Protein AF-A0A920RW17-F1 (afdb_monomer_lite)

pLDDT: mean 82.54, std 10.32, range [46.69, 94.19]

Sequence (209 aa):
MVGIGAAPLANVPEGIHVDWVVVVCTPHWANFIGGARTVLDGTPPRGACGSSFCSDLFATPWHDDNVVITPGDLGGRMNNRLKPEEMFVVVPNQYLESLFSIMTSTPDARAVLEATKPEDSEYWEKRKRSKQAKKAKASKSSKDSLDAKLSMSWEQEAKDLIAMTPPGIIEMAINNVEDFARDMGVERITKTVVLDQMKSIGMDPSMLN

Radius of gyration: 30.23 Å; chains: 1; bounding box: 70×51×70 Å

Foldseek 3Di:
DDDDDDDDPVPPDPPDDDFKDKDKDFPVVLCLLQCLVCVPPNDGAAEDEDQAQCCQAPPCCVVVVHKYKYQGHPVVCVVVVHDSRIIMIIGGPVSVVSSVVSVVDDPPVVVVVVVPDDPPDVVVVVVVVVVVVVVVVVPPPPVVVLVVLAPAAEDPLLVVVLSPDPPVCSNVLRVLLVVQCVVVVHRYHYPVSSCVSCVVVPHHPVVVD

Structure (mmCIF, N/CA/C/O backbone):
data_AF-A0A920RW17-F1
#
_entry.id   AF-A0A920RW17-F1
#
loop_
_atom_site.group_PDB
_atom_site.id
_atom_site.type_symbol
_atom_site.label_atom_id
_atom_site.label_alt_id
_atom_site.label_comp_id
_atom_site.label_asym_id
_atom_site.label_entity_id
_atom_site.label_seq_id
_atom_site.pdbx_PDB_ins_code
_atom_site.Cartn_x
_atom_site.Cartn_y
_atom_site.Cartn_z
_atom_site.occupancy
_atom_site.B_iso_or_equiv
_atom_site.auth_seq_id
_atom_site.auth_comp_id
_atom_site.auth_asym_id
_atom_site.auth_atom_id
_atom_site.pdbx_PDB_model_num
ATOM 1 N N . MET A 1 1 ? 11.034 -1.647 -32.465 1.00 49.59 1 MET A N 1
ATOM 2 C CA . MET A 1 1 ? 11.701 -1.398 -31.172 1.00 49.59 1 MET A CA 1
ATOM 3 C C . MET A 1 1 ? 10.812 -0.432 -30.418 1.00 49.59 1 MET A C 1
ATOM 5 O O . MET A 1 1 ? 10.530 0.628 -30.960 1.00 49.59 1 MET A O 1
ATOM 9 N N . VAL A 1 2 ? 10.283 -0.832 -29.265 1.00 63.31 2 VAL A N 1
ATOM 10 C CA . VAL A 1 2 ? 9.520 0.076 -28.399 1.00 63.31 2 VAL A CA 1
ATOM 11 C C . VAL A 1 2 ? 10.551 0.812 -27.548 1.00 63.31 2 VAL A C 1
ATOM 13 O O . VAL A 1 2 ? 11.401 0.171 -26.935 1.00 63.31 2 VAL A O 1
ATOM 16 N N . GLY A 1 3 ? 10.565 2.142 -27.608 1.00 68.44 3 GLY A N 1
ATOM 17 C CA . GLY A 1 3 ? 11.424 2.948 -26.744 1.00 68.44 3 GLY A CA 1
ATOM 18 C C . GLY A 1 3 ? 10.813 3.010 -25.351 1.00 68.44 3 GLY A C 1
ATOM 19 O O . GLY A 1 3 ? 9.619 3.267 -25.235 1.00 68.44 3 GLY A O 1
ATOM 20 N N . ILE A 1 4 ? 11.614 2.773 -24.313 1.00 72.88 4 ILE A N 1
ATOM 21 C CA . ILE A 1 4 ? 11.150 2.894 -22.930 1.00 72.88 4 ILE A CA 1
ATOM 22 C C . ILE A 1 4 ? 11.492 4.297 -22.438 1.00 72.88 4 ILE A C 1
ATOM 24 O O . ILE A 1 4 ? 12.651 4.715 -22.474 1.00 72.88 4 ILE A O 1
ATOM 28 N N . GLY A 1 5 ? 10.466 5.029 -22.015 1.00 78.38 5 GLY A N 1
ATOM 29 C CA . GLY A 1 5 ? 10.592 6.341 -21.395 1.00 78.38 5 GLY A CA 1
ATOM 30 C C . GLY A 1 5 ? 10.291 6.258 -19.905 1.00 78.38 5 GLY A C 1
ATOM 31 O O . GLY A 1 5 ? 9.453 5.470 -19.480 1.00 78.38 5 GLY A O 1
ATOM 32 N N . ALA A 1 6 ? 10.958 7.090 -19.111 1.00 83.50 6 ALA A N 1
ATOM 33 C CA . ALA A 1 6 ? 10.625 7.289 -17.707 1.00 83.50 6 ALA A CA 1
ATOM 34 C C . ALA A 1 6 ? 10.3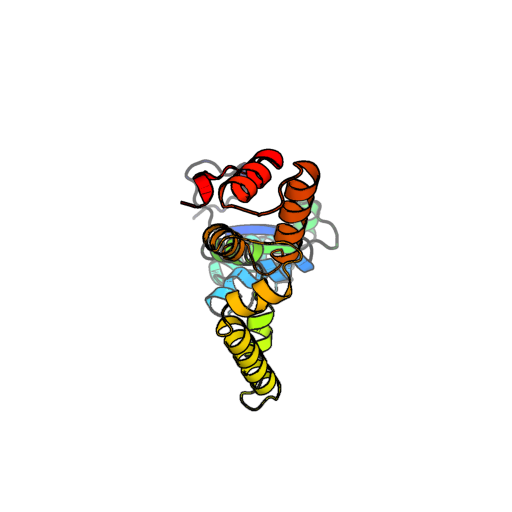77 8.779 -17.464 1.00 83.50 6 ALA A C 1
ATOM 36 O O . ALA A 1 6 ? 11.140 9.628 -17.927 1.00 83.50 6 ALA A O 1
ATOM 37 N N . ALA A 1 7 ? 9.316 9.091 -16.728 1.00 86.25 7 ALA A N 1
ATOM 38 C CA . ALA A 1 7 ? 8.986 10.442 -16.300 1.00 86.25 7 ALA A CA 1
ATOM 39 C C . ALA A 1 7 ? 8.438 10.398 -14.867 1.00 86.25 7 ALA A C 1
ATOM 41 O O . ALA A 1 7 ? 7.849 9.388 -14.473 1.00 86.25 7 ALA A O 1
ATOM 42 N N . PRO A 1 8 ? 8.593 11.476 -14.078 1.00 87.75 8 PRO A N 1
ATOM 43 C CA . PRO A 1 8 ? 7.796 11.649 -12.870 1.00 87.75 8 PRO A CA 1
ATOM 44 C C . PRO A 1 8 ? 6.311 11.498 -13.202 1.00 87.75 8 PRO A C 1
ATOM 46 O O . PRO A 1 8 ? 5.875 11.990 -14.240 1.00 87.75 8 PRO A O 1
ATOM 49 N N . LEU A 1 9 ? 5.532 10.872 -12.317 1.00 86.31 9 LEU A N 1
ATOM 50 C CA . LEU A 1 9 ? 4.123 10.559 -12.587 1.00 86.31 9 LEU A CA 1
ATOM 51 C C . LEU A 1 9 ? 3.305 11.797 -13.000 1.00 86.31 9 LEU A C 1
ATOM 53 O O . LEU A 1 9 ? 2.498 11.726 -13.917 1.00 86.31 9 LEU A O 1
ATOM 57 N N . ALA A 1 10 ? 3.574 12.952 -12.383 1.00 89.38 10 ALA A N 1
ATOM 58 C CA . ALA A 1 10 ? 2.920 14.226 -12.699 1.00 89.38 10 ALA A CA 1
ATOM 59 C C . ALA A 1 10 ? 3.293 14.815 -14.076 1.00 89.38 10 ALA A C 1
ATOM 61 O O . ALA A 1 10 ? 2.625 15.727 -14.553 1.00 89.38 10 ALA A O 1
ATOM 62 N N . ASN A 1 11 ? 4.358 14.311 -14.699 1.00 92.44 11 ASN A N 1
ATOM 63 C CA . ASN A 1 11 ? 4.892 14.792 -15.972 1.00 92.44 11 ASN A CA 1
ATOM 64 C C . ASN A 1 11 ? 4.657 13.790 -17.113 1.00 92.44 11 ASN A C 1
ATOM 66 O O . ASN A 1 11 ? 5.185 13.988 -18.208 1.00 92.44 11 ASN A O 1
ATOM 70 N N . VAL A 1 12 ? 3.919 12.702 -16.867 1.00 89.69 12 VAL A N 1
ATOM 71 C CA . VAL A 1 12 ? 3.523 11.764 -17.921 1.00 89.69 12 VAL A CA 1
ATOM 72 C C . VAL A 1 12 ? 2.541 12.487 -18.854 1.00 89.69 12 VAL A C 1
ATOM 74 O O . VAL A 1 12 ? 1.529 12.997 -18.370 1.00 89.69 12 VAL A O 1
ATOM 77 N N . PRO A 1 13 ? 2.819 12.578 -20.171 1.00 89.69 13 PRO A N 1
ATOM 78 C CA . PRO A 1 13 ? 1.909 13.227 -21.108 1.00 89.69 13 PRO A CA 1
ATOM 79 C C . PRO A 1 13 ? 0.542 12.541 -21.152 1.00 89.69 13 PRO A C 1
ATOM 81 O O . PRO A 1 13 ? 0.434 11.324 -20.996 1.00 89.69 13 PRO A O 1
ATOM 84 N N . GLU A 1 14 ? -0.502 13.322 -21.421 1.00 89.88 14 GLU A N 1
ATOM 85 C CA . GLU A 1 14 ? -1.858 12.795 -21.574 1.00 89.88 14 GLU A CA 1
ATOM 86 C C . GLU A 1 14 ? -1.932 11.734 -22.683 1.00 89.88 14 GLU A C 1
ATOM 88 O O . GLU A 1 14 ? -1.314 11.863 -23.741 1.00 89.88 14 GLU A O 1
ATOM 93 N N . GLY A 1 1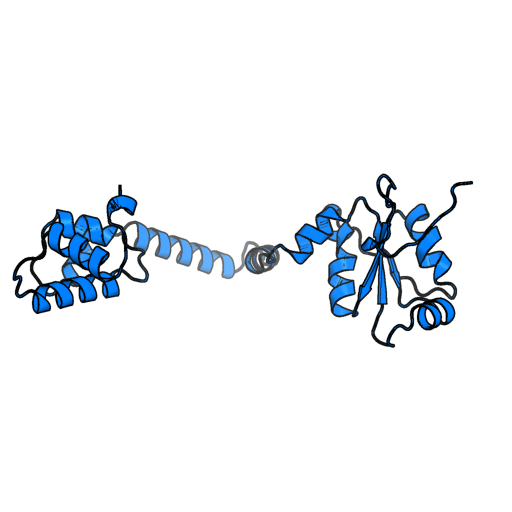5 ? -2.700 10.670 -22.437 1.00 87.75 15 GLY A N 1
ATOM 94 C CA . GLY A 1 15 ? -2.895 9.575 -23.392 1.00 87.75 15 GLY A CA 1
ATOM 95 C C . GLY A 1 15 ? -1.747 8.561 -23.481 1.00 87.75 15 GLY A C 1
ATOM 96 O O . GLY A 1 15 ? -1.856 7.613 -24.259 1.00 87.75 15 GLY A O 1
ATOM 97 N N . ILE A 1 16 ? -0.673 8.708 -22.696 1.00 89.31 16 ILE A N 1
ATOM 98 C CA . ILE A 1 16 ? 0.407 7.715 -22.626 1.00 89.31 16 ILE A CA 1
ATOM 99 C C . ILE A 1 16 ? 0.036 6.585 -21.663 1.00 89.31 16 ILE A C 1
ATOM 101 O O . ILE A 1 16 ? -0.323 6.820 -20.510 1.00 89.31 16 ILE A O 1
ATOM 105 N N . HIS A 1 17 ? 0.153 5.345 -22.142 1.00 88.62 17 HIS A N 1
ATOM 106 C CA . HIS A 1 17 ? 0.037 4.165 -21.295 1.00 88.62 17 HIS A CA 1
ATOM 107 C C . HIS A 1 17 ? 1.283 4.024 -20.416 1.00 88.62 17 HIS A C 1
ATOM 109 O O . HIS A 1 17 ? 2.405 4.128 -20.907 1.00 88.62 17 HIS A O 1
ATOM 115 N N . VAL A 1 18 ? 1.076 3.789 -19.123 1.00 90.44 18 VAL A N 1
ATOM 116 C CA . VAL A 1 18 ? 2.150 3.535 -18.161 1.00 90.44 18 VAL A CA 1
ATOM 117 C C . VAL A 1 18 ? 2.255 2.030 -17.969 1.00 90.44 18 VAL A C 1
ATOM 119 O O . VAL A 1 18 ? 1.320 1.423 -17.457 1.00 90.44 18 VAL A O 1
ATOM 122 N N . ASP A 1 19 ? 3.381 1.434 -18.359 1.00 91.00 19 ASP A N 1
ATOM 123 C CA . ASP A 1 19 ? 3.594 -0.014 -18.229 1.00 91.00 19 ASP A CA 1
ATOM 124 C C . ASP A 1 19 ? 3.864 -0.438 -16.775 1.00 91.00 19 ASP A C 1
ATOM 126 O O . ASP A 1 19 ? 3.396 -1.479 -16.309 1.00 91.00 19 ASP A O 1
ATOM 130 N N . TRP A 1 20 ? 4.603 0.382 -16.025 1.00 92.25 20 TRP A N 1
ATOM 131 C CA . TRP A 1 20 ? 4.870 0.185 -14.601 1.00 92.25 20 TRP A CA 1
ATOM 132 C C . TRP A 1 20 ? 5.226 1.500 -13.913 1.00 92.25 20 TRP A C 1
ATOM 134 O O . TRP A 1 20 ? 5.669 2.466 -14.536 1.00 92.25 20 TRP A O 1
ATOM 144 N N . VAL A 1 21 ? 5.067 1.516 -12.593 1.00 92.50 21 VAL A N 1
ATOM 145 C CA . VAL A 1 21 ? 5.452 2.635 -11.729 1.00 92.50 21 VAL A CA 1
ATOM 146 C C . VAL A 1 21 ? 6.626 2.214 -10.860 1.00 92.50 21 VAL A C 1
ATOM 148 O O . VAL A 1 21 ? 6.728 1.067 -10.433 1.00 92.50 21 VAL A O 1
ATOM 151 N N . VAL A 1 22 ? 7.517 3.159 -10.583 1.00 91.75 22 VAL A N 1
ATOM 152 C CA . VAL A 1 22 ? 8.662 2.952 -9.698 1.00 91.75 22 VAL A CA 1
ATOM 153 C C . VAL A 1 22 ? 8.479 3.832 -8.483 1.00 91.75 22 VAL A C 1
ATOM 155 O O . VAL A 1 22 ? 8.384 5.054 -8.603 1.00 91.75 22 VAL A O 1
ATOM 158 N N . VAL A 1 23 ? 8.446 3.213 -7.311 1.00 92.12 23 VAL A N 1
ATOM 159 C CA . VAL A 1 23 ? 8.337 3.916 -6.039 1.00 92.12 23 VAL A CA 1
ATOM 160 C C . VAL A 1 23 ? 9.685 3.891 -5.339 1.00 92.12 23 VAL A C 1
ATOM 162 O O . VAL A 1 23 ? 10.288 2.834 -5.170 1.00 92.12 23 VAL A O 1
ATOM 165 N N . VAL A 1 24 ? 10.149 5.066 -4.923 1.00 92.12 24 VAL A N 1
ATOM 166 C CA . VAL A 1 24 ? 11.300 5.216 -4.031 1.00 92.12 24 VAL A CA 1
ATOM 167 C C . VAL A 1 24 ? 10.769 5.357 -2.613 1.00 92.12 24 VAL A C 1
ATOM 169 O O . VAL A 1 24 ? 10.006 6.280 -2.326 1.00 92.12 24 VAL A O 1
ATOM 172 N N . CYS A 1 25 ? 11.143 4.443 -1.724 1.00 92.44 25 CYS A N 1
ATOM 173 C CA . CYS A 1 25 ? 10.636 4.445 -0.356 1.00 92.44 25 CYS A CA 1
ATOM 174 C C . CYS A 1 25 ? 11.596 3.771 0.630 1.00 92.44 25 CYS A C 1
ATOM 176 O O . CYS A 1 25 ? 12.577 3.139 0.248 1.00 92.44 25 CYS A O 1
ATOM 178 N N . THR A 1 26 ? 11.298 3.876 1.925 1.00 94.06 26 THR A N 1
ATOM 179 C CA . THR A 1 26 ? 12.031 3.138 2.963 1.00 94.06 26 THR A CA 1
ATOM 180 C C . THR A 1 26 ? 11.724 1.633 2.895 1.00 94.06 26 THR A C 1
ATOM 182 O O . THR A 1 26 ? 10.709 1.237 2.308 1.00 94.06 26 THR A O 1
ATOM 185 N N . PRO A 1 27 ? 12.526 0.765 3.541 1.00 91.19 27 PRO A N 1
ATOM 186 C CA . PRO A 1 27 ? 12.323 -0.682 3.483 1.00 91.19 27 PRO A CA 1
ATOM 187 C C . PRO A 1 27 ? 11.000 -1.120 4.111 1.00 91.19 27 PRO A C 1
ATOM 189 O O . PRO A 1 27 ? 10.396 -2.097 3.677 1.00 91.19 27 PRO A O 1
ATOM 192 N N . HIS A 1 28 ? 10.515 -0.353 5.093 1.00 88.56 28 HIS A N 1
ATOM 193 C CA . HIS A 1 28 ? 9.198 -0.546 5.690 1.00 88.56 28 HIS A CA 1
ATOM 194 C C . HIS A 1 28 ? 8.093 -0.497 4.630 1.00 88.56 28 HIS A C 1
ATOM 196 O O . HIS A 1 28 ? 7.328 -1.446 4.491 1.00 88.56 28 HIS A O 1
ATOM 202 N N . TRP A 1 29 ? 8.049 0.581 3.845 1.00 91.25 29 TRP A N 1
ATOM 203 C CA . TRP A 1 29 ? 7.057 0.751 2.787 1.00 91.25 29 TRP A CA 1
ATOM 204 C C . TRP A 1 29 ? 7.281 -0.203 1.624 1.00 91.25 29 TRP A C 1
ATOM 206 O O . TRP A 1 29 ? 6.314 -0.715 1.070 1.00 91.25 29 TRP A O 1
ATOM 216 N N . ALA A 1 30 ? 8.535 -0.513 1.301 1.00 92.19 30 ALA A N 1
ATOM 217 C CA . ALA A 1 30 ? 8.837 -1.431 0.216 1.00 92.19 30 ALA A CA 1
ATOM 218 C C . ALA A 1 30 ? 8.265 -2.834 0.446 1.00 92.19 30 ALA A C 1
ATOM 220 O O . ALA A 1 30 ? 7.848 -3.481 -0.508 1.00 92.19 30 ALA A O 1
ATOM 221 N N . ASN A 1 31 ? 8.187 -3.281 1.701 1.00 87.50 31 ASN A N 1
ATOM 222 C CA . ASN A 1 31 ? 7.557 -4.553 2.041 1.00 87.50 31 ASN A CA 1
ATOM 223 C C . ASN A 1 31 ? 6.043 -4.549 1.755 1.00 87.50 31 ASN A C 1
ATOM 225 O O . ASN A 1 31 ? 5.505 -5.529 1.248 1.00 87.50 31 ASN A O 1
ATOM 229 N N . PHE A 1 32 ? 5.355 -3.436 2.032 1.00 89.12 32 PHE A N 1
ATOM 230 C CA . PHE A 1 32 ? 3.924 -3.301 1.734 1.00 89.12 32 PHE A CA 1
ATOM 231 C C . PHE A 1 32 ? 3.662 -3.154 0.235 1.00 89.12 32 PHE A C 1
ATOM 233 O O . PHE A 1 32 ? 2.844 -3.884 -0.318 1.00 89.12 32 PHE A O 1
ATOM 240 N N . ILE A 1 33 ? 4.384 -2.249 -0.428 1.00 92.88 33 ILE A N 1
ATOM 241 C CA . ILE A 1 33 ? 4.253 -1.977 -1.867 1.00 92.88 33 ILE A CA 1
ATOM 242 C C . ILE A 1 33 ? 4.653 -3.219 -2.678 1.00 92.88 33 ILE A C 1
ATOM 244 O O . ILE A 1 33 ? 3.988 -3.576 -3.646 1.00 92.88 33 ILE A O 1
ATOM 248 N N . GLY A 1 34 ? 5.688 -3.933 -2.231 1.00 92.06 34 GLY A N 1
ATOM 249 C CA . GLY A 1 34 ? 6.123 -5.214 -2.781 1.00 92.06 34 GLY A CA 1
ATOM 250 C C . GLY A 1 34 ? 5.032 -6.286 -2.803 1.00 92.06 34 GLY A C 1
ATOM 251 O O . GLY A 1 34 ? 5.016 -7.141 -3.683 1.00 92.06 34 GLY A O 1
ATOM 252 N N . GLY A 1 35 ? 4.091 -6.221 -1.859 1.00 90.94 35 GLY A N 1
ATOM 253 C CA . GLY A 1 35 ? 2.973 -7.152 -1.746 1.00 90.94 35 GLY A CA 1
ATOM 254 C C . GLY A 1 35 ? 1.872 -6.978 -2.795 1.00 90.94 35 GLY A C 1
ATOM 255 O O . GLY A 1 35 ? 0.903 -7.733 -2.753 1.00 90.94 35 GLY A O 1
ATOM 256 N N . ALA A 1 36 ? 1.992 -6.021 -3.723 1.00 92.31 36 ALA A N 1
ATOM 257 C CA . ALA A 1 36 ? 0.947 -5.701 -4.697 1.00 92.31 36 ALA A CA 1
ATOM 258 C C . ALA A 1 36 ? 0.481 -6.914 -5.516 1.00 92.31 36 ALA A C 1
ATOM 260 O O . ALA A 1 36 ? -0.719 -7.102 -5.712 1.00 92.31 36 ALA A O 1
ATOM 261 N N . ARG A 1 37 ? 1.404 -7.782 -5.943 1.00 92.75 37 ARG A N 1
ATOM 262 C CA . ARG A 1 37 ? 1.038 -9.039 -6.609 1.00 92.75 37 ARG A CA 1
ATOM 263 C C . ARG A 1 37 ? 0.654 -10.129 -5.609 1.00 92.75 37 ARG A C 1
ATOM 265 O O . ARG A 1 37 ? -0.334 -10.827 -5.815 1.00 92.75 37 ARG A O 1
ATOM 272 N N . THR A 1 38 ? 1.378 -10.223 -4.494 1.00 91.12 38 THR A N 1
ATOM 273 C CA . THR A 1 38 ? 1.165 -11.245 -3.459 1.00 91.12 38 THR A CA 1
ATOM 274 C C . THR A 1 38 ? -0.284 -11.315 -2.985 1.00 91.12 38 THR A C 1
ATOM 276 O O . THR A 1 38 ? -0.799 -12.403 -2.750 1.00 91.12 38 THR A O 1
ATOM 279 N N . VAL A 1 39 ? -0.967 -10.176 -2.852 1.00 87.94 39 VAL A N 1
ATOM 280 C CA . VAL A 1 39 ? -2.370 -10.150 -2.402 1.00 87.94 39 VAL A CA 1
ATOM 281 C C . VAL A 1 39 ? -3.369 -10.655 -3.446 1.00 87.94 39 VAL A C 1
ATOM 283 O O . VAL A 1 39 ? -4.508 -10.945 -3.091 1.00 87.94 39 VAL A O 1
ATOM 286 N N . LEU A 1 40 ? -2.965 -10.752 -4.713 1.00 88.56 40 LEU A N 1
ATOM 287 C CA . LEU A 1 40 ? -3.812 -11.221 -5.808 1.00 88.56 40 LEU A CA 1
ATOM 288 C C . LEU A 1 40 ? -3.673 -12.727 -6.026 1.00 88.56 40 LEU A C 1
ATOM 290 O O . LEU A 1 40 ? -4.679 -13.421 -6.141 1.00 88.56 40 LEU A O 1
ATOM 294 N N . ASP A 1 41 ? -2.439 -13.232 -6.082 1.00 89.94 41 ASP A N 1
ATOM 295 C CA . ASP A 1 41 ? -2.166 -14.623 -6.471 1.00 89.94 41 ASP A CA 1
ATOM 296 C C . ASP A 1 41 ? -1.178 -15.360 -5.544 1.00 89.94 41 ASP A C 1
ATOM 298 O O . ASP A 1 41 ? -0.847 -16.520 -5.785 1.00 89.94 41 ASP A O 1
ATOM 302 N N . GLY A 1 42 ? -0.711 -14.718 -4.469 1.00 88.50 42 GLY A N 1
ATOM 303 C CA . GLY A 1 42 ? 0.265 -15.286 -3.536 1.00 88.50 42 GLY A CA 1
ATOM 304 C C . GLY A 1 42 ? 1.717 -15.260 -4.027 1.00 88.50 42 GLY A C 1
ATOM 305 O O . GLY A 1 42 ? 2.604 -15.683 -3.282 1.00 88.50 42 GLY A O 1
ATOM 306 N N . THR A 1 43 ? 1.993 -14.758 -5.234 1.00 91.31 43 THR A N 1
ATOM 307 C CA . THR A 1 43 ? 3.353 -14.679 -5.782 1.00 91.31 43 THR A CA 1
ATOM 308 C C . THR A 1 43 ? 4.149 -13.590 -5.061 1.00 91.31 43 THR A C 1
ATOM 310 O O . THR A 1 43 ? 3.754 -12.424 -5.108 1.00 91.31 43 THR A O 1
ATOM 313 N N . PRO A 1 44 ? 5.280 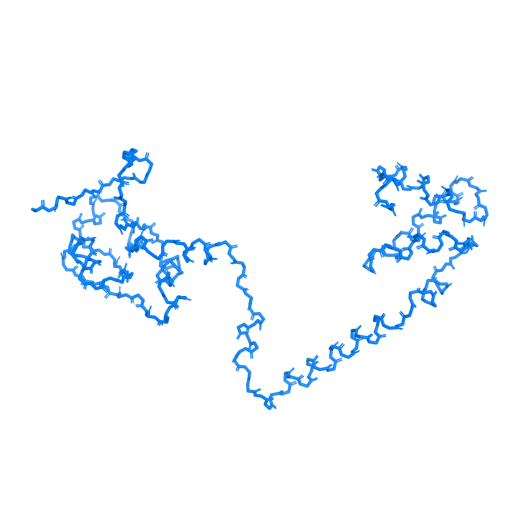-13.922 -4.411 1.00 91.75 44 PRO A N 1
ATOM 314 C CA . PRO A 1 44 ? 6.085 -12.931 -3.710 1.00 91.75 44 PRO A CA 1
ATOM 315 C C . PRO A 1 44 ? 6.810 -11.988 -4.687 1.00 91.75 44 PRO A C 1
ATOM 317 O O . PRO A 1 44 ? 7.121 -12.387 -5.818 1.00 91.75 44 PRO A O 1
ATOM 320 N N . PRO A 1 45 ? 7.153 -10.759 -4.250 1.00 92.69 45 PRO A N 1
ATOM 321 C CA . PRO A 1 45 ? 7.980 -9.864 -5.045 1.00 92.69 45 PRO A CA 1
ATOM 322 C C . PRO A 1 45 ? 9.369 -10.464 -5.269 1.00 92.69 45 PRO A C 1
ATOM 324 O O . PRO A 1 45 ? 9.921 -11.169 -4.416 1.00 92.69 45 PRO A O 1
ATOM 327 N N . ARG A 1 46 ? 9.974 -10.131 -6.405 1.00 91.69 46 ARG A N 1
ATOM 328 C CA . ARG A 1 46 ? 11.352 -10.498 -6.706 1.00 91.69 46 ARG A CA 1
ATOM 329 C C . ARG A 1 46 ? 12.313 -9.529 -6.027 1.00 91.69 46 ARG A C 1
ATOM 331 O O . ARG A 1 46 ? 12.299 -8.335 -6.302 1.00 91.69 46 ARG A O 1
ATOM 338 N N . GLY A 1 47 ? 13.203 -10.063 -5.199 1.00 89.94 47 GLY A N 1
ATOM 339 C CA . GLY A 1 47 ? 14.391 -9.335 -4.765 1.00 89.94 47 GLY A CA 1
ATOM 340 C C . GLY A 1 47 ? 15.446 -9.326 -5.870 1.00 89.94 47 GLY A C 1
ATOM 341 O O . GLY A 1 47 ? 15.822 -10.391 -6.364 1.00 89.94 47 GLY A O 1
ATOM 342 N N . ALA A 1 48 ? 15.936 -8.147 -6.237 1.00 86.50 48 ALA A N 1
ATOM 343 C CA . ALA A 1 48 ? 17.074 -7.979 -7.132 1.00 86.50 48 ALA A CA 1
ATOM 344 C C . ALA A 1 48 ? 18.181 -7.178 -6.434 1.00 86.50 48 ALA A C 1
ATOM 346 O O . ALA A 1 48 ? 17.917 -6.307 -5.610 1.00 86.50 48 ALA A O 1
ATOM 347 N N . CYS A 1 49 ? 19.433 -7.518 -6.726 1.00 80.69 49 CYS A N 1
ATOM 348 C CA . CYS A 1 49 ? 20.622 -6.809 -6.250 1.00 80.69 49 CYS A CA 1
ATOM 349 C C . CYS A 1 49 ? 21.683 -6.874 -7.356 1.00 80.69 49 CYS A C 1
ATOM 351 O O . CYS A 1 49 ? 22.734 -7.502 -7.216 1.00 80.69 49 CYS A O 1
ATOM 353 N N . GLY A 1 50 ? 21.323 -6.346 -8.528 1.00 70.69 50 GLY A N 1
ATOM 354 C CA . GLY A 1 50 ? 22.173 -6.354 -9.711 1.00 70.69 50 GLY A CA 1
ATOM 355 C C . GLY A 1 50 ? 23.189 -5.213 -9.713 1.00 70.69 50 GLY A C 1
ATOM 356 O O . GLY A 1 50 ? 23.020 -4.191 -9.053 1.00 70.69 50 GLY A O 1
ATOM 357 N N . SER A 1 51 ? 24.238 -5.355 -10.524 1.00 69.81 51 SER A N 1
ATOM 358 C CA . SER A 1 51 ? 25.206 -4.281 -10.786 1.00 69.81 51 SER A CA 1
ATOM 359 C C . SER A 1 51 ? 24.669 -3.180 -11.710 1.00 69.81 51 SER A C 1
ATOM 361 O O . SER A 1 51 ? 25.355 -2.180 -11.903 1.00 69.81 51 SER A O 1
ATOM 363 N N . SER A 1 52 ? 23.476 -3.365 -12.292 1.00 80.56 52 SER A N 1
ATOM 364 C CA . SER A 1 52 ? 22.839 -2.432 -13.224 1.00 80.56 52 SER A CA 1
ATOM 365 C C . SER A 1 52 ? 21.375 -2.199 -12.858 1.00 80.56 52 SER A C 1
ATOM 367 O O . SER A 1 52 ? 20.518 -3.048 -13.112 1.00 80.56 52 SER A O 1
ATOM 369 N N . PHE A 1 53 ? 21.070 -1.013 -12.336 1.00 82.88 53 PHE A N 1
ATOM 370 C CA . PHE A 1 53 ? 19.705 -0.620 -11.976 1.00 82.88 53 PHE A CA 1
ATOM 371 C C . PHE A 1 53 ? 18.781 -0.565 -13.194 1.00 82.88 53 PHE A C 1
ATOM 373 O O . PHE A 1 53 ? 17.616 -0.933 -13.103 1.00 82.88 53 PHE A O 1
ATOM 380 N N . CYS A 1 54 ? 19.298 -0.174 -14.361 1.00 83.50 54 CYS A N 1
ATOM 381 C CA . CYS A 1 54 ? 18.524 -0.145 -15.602 1.00 83.50 54 CYS A CA 1
ATOM 382 C C . CYS A 1 54 ? 17.950 -1.525 -15.965 1.00 83.50 54 CYS A C 1
ATOM 384 O O . CYS A 1 54 ? 16.875 -1.605 -16.551 1.00 83.50 54 CYS A O 1
ATOM 386 N N . SER A 1 55 ? 18.638 -2.611 -15.603 1.00 82.75 55 SER A N 1
ATOM 387 C CA . SER A 1 55 ? 18.148 -3.973 -15.851 1.00 82.75 55 SER A CA 1
ATOM 388 C C . SER A 1 55 ? 16.971 -4.318 -14.934 1.00 82.75 55 SER A C 1
ATOM 390 O O . SER A 1 55 ? 15.957 -4.846 -15.394 1.00 82.75 55 SER A O 1
ATOM 392 N N . ASP A 1 56 ? 17.067 -3.952 -13.655 1.00 86.00 56 ASP A N 1
ATOM 393 C CA . ASP A 1 56 ? 15.990 -4.125 -12.671 1.00 86.00 56 ASP A CA 1
ATOM 394 C C . ASP A 1 56 ? 14.775 -3.241 -13.000 1.00 86.00 56 ASP A C 1
ATOM 396 O O . ASP A 1 56 ? 13.635 -3.632 -12.769 1.00 86.00 56 ASP A O 1
ATOM 400 N N . LEU A 1 57 ? 15.026 -2.059 -13.569 1.00 85.19 57 LEU A N 1
ATOM 401 C CA . LEU A 1 57 ? 14.017 -1.059 -13.899 1.00 85.19 57 LEU A CA 1
ATOM 402 C C . LEU A 1 57 ? 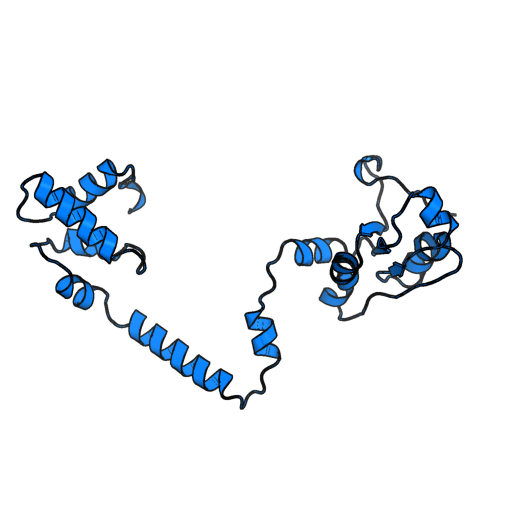13.283 -1.336 -15.219 1.00 85.19 57 LEU A C 1
ATOM 404 O O . LEU A 1 57 ? 12.080 -1.106 -15.295 1.00 85.19 57 LEU A O 1
ATOM 408 N N . PHE A 1 58 ? 13.994 -1.766 -16.266 1.00 82.38 58 PHE A N 1
ATOM 409 C CA . PHE A 1 58 ? 13.441 -1.815 -17.626 1.00 82.38 58 PHE A CA 1
ATOM 410 C C . PHE A 1 58 ? 13.275 -3.225 -18.191 1.00 82.38 58 PHE A C 1
ATOM 412 O O . PHE A 1 58 ? 12.356 -3.458 -18.969 1.00 82.38 58 PHE A O 1
ATOM 419 N N . ALA A 1 59 ? 14.159 -4.161 -17.837 1.00 82.50 59 ALA A N 1
ATOM 420 C CA . ALA A 1 59 ? 14.149 -5.501 -18.423 1.00 82.50 59 ALA A CA 1
ATOM 421 C C . ALA A 1 59 ? 13.389 -6.502 -17.547 1.00 82.50 59 ALA A C 1
ATOM 423 O O . ALA A 1 59 ? 12.562 -7.267 -18.039 1.00 82.50 59 ALA A O 1
ATOM 424 N N . THR A 1 60 ? 13.646 -6.478 -16.239 1.00 84.12 60 THR A N 1
ATOM 425 C CA . THR A 1 60 ? 13.080 -7.452 -15.295 1.00 84.12 60 THR A CA 1
ATOM 426 C C . THR A 1 60 ? 11.548 -7.424 -15.255 1.00 84.12 60 THR A C 1
ATOM 428 O O . THR A 1 60 ? 10.957 -8.497 -15.370 1.00 84.12 60 THR A O 1
ATOM 431 N N . PRO A 1 61 ? 10.871 -6.257 -15.188 1.00 83.19 61 PRO A N 1
ATOM 432 C CA . PRO A 1 61 ? 9.408 -6.218 -15.188 1.00 83.19 61 PRO A CA 1
ATOM 433 C C . PRO A 1 61 ? 8.804 -6.800 -16.470 1.00 83.19 61 PRO A C 1
ATOM 435 O O . PRO A 1 61 ? 7.781 -7.470 -16.408 1.00 83.19 61 PRO A O 1
ATOM 438 N N . TRP A 1 62 ? 9.462 -6.604 -17.618 1.00 82.88 62 TRP A N 1
ATOM 439 C CA . TRP A 1 62 ? 8.993 -7.114 -18.909 1.00 82.88 62 TRP A CA 1
ATOM 440 C C . TRP A 1 62 ? 9.074 -8.641 -18.997 1.00 82.88 62 TRP A C 1
ATOM 442 O O . TRP A 1 62 ? 8.199 -9.285 -19.570 1.00 82.88 62 TRP A O 1
ATOM 452 N N . HIS A 1 63 ? 10.146 -9.229 -18.463 1.00 85.81 63 HIS A N 1
ATOM 453 C CA . HIS A 1 63 ? 10.386 -10.668 -18.566 1.00 85.81 63 HIS A CA 1
ATOM 454 C C . HIS A 1 63 ? 9.682 -11.478 -17.483 1.00 85.81 63 HIS A C 1
ATOM 456 O O . HIS A 1 63 ? 9.192 -12.570 -17.766 1.00 85.81 63 HIS A O 1
ATOM 462 N N . ASP A 1 64 ? 9.640 -10.950 -16.263 1.00 85.06 64 ASP A N 1
ATOM 463 C CA . ASP A 1 64 ? 9.133 -11.692 -15.112 1.00 85.06 64 ASP A CA 1
ATOM 464 C C . ASP A 1 64 ? 7.677 -11.368 -14.781 1.00 85.06 64 ASP A C 1
ATOM 466 O O . ASP A 1 64 ? 7.050 -12.117 -14.029 1.00 85.06 64 ASP A O 1
ATOM 470 N N . ASP A 1 65 ? 7.156 -10.253 -15.303 1.00 89.25 65 ASP A N 1
ATOM 471 C CA . ASP A 1 65 ? 5.809 -9.749 -15.028 1.00 89.25 65 ASP A CA 1
ATOM 472 C C . ASP A 1 65 ? 5.470 -9.761 -13.522 1.00 89.25 65 ASP A C 1
ATOM 474 O O . ASP A 1 65 ? 4.419 -10.216 -13.052 1.00 89.25 65 ASP A O 1
ATOM 478 N N . ASN A 1 66 ? 6.439 -9.328 -12.716 1.00 92.19 66 ASN A N 1
ATOM 479 C CA . ASN A 1 66 ? 6.374 -9.361 -11.262 1.00 92.19 66 ASN A CA 1
ATOM 480 C C . ASN A 1 66 ? 6.877 -8.045 -10.663 1.00 92.19 66 ASN A C 1
ATOM 482 O O . ASN A 1 66 ? 7.617 -7.287 -11.290 1.00 92.19 66 ASN A O 1
ATOM 486 N N . VAL A 1 67 ? 6.474 -7.793 -9.422 1.00 93.56 67 VAL A N 1
ATOM 487 C CA . VAL A 1 67 ? 6.970 -6.680 -8.621 1.00 93.56 67 VAL A CA 1
ATOM 488 C C . VAL A 1 67 ? 8.435 -6.931 -8.282 1.00 93.56 67 VAL A C 1
ATOM 490 O O . VAL A 1 67 ? 8.788 -8.009 -7.799 1.00 93.56 67 VAL A O 1
ATOM 493 N N . VAL A 1 68 ? 9.288 -5.935 -8.513 1.00 94.00 68 VAL A N 1
ATOM 494 C CA . VAL A 1 68 ? 10.728 -6.012 -8.236 1.00 94.00 68 VAL A CA 1
ATOM 495 C C . VAL A 1 68 ? 11.072 -5.066 -7.096 1.00 94.00 68 VAL A C 1
ATOM 497 O O . VAL A 1 68 ? 10.746 -3.884 -7.148 1.00 94.00 68 VAL A O 1
ATOM 500 N N . ILE A 1 69 ? 11.762 -5.573 -6.080 1.00 94.19 69 ILE A N 1
ATOM 501 C CA . ILE A 1 69 ? 12.349 -4.777 -5.003 1.00 94.19 69 ILE A CA 1
ATOM 502 C C . ILE A 1 69 ? 13.862 -4.814 -5.178 1.00 94.19 69 ILE A C 1
ATOM 504 O O . ILE A 1 69 ? 14.466 -5.889 -5.164 1.00 94.19 69 ILE A O 1
ATOM 508 N N . THR A 1 70 ? 14.481 -3.647 -5.319 1.00 92.06 70 THR A N 1
ATOM 509 C CA . THR A 1 70 ? 15.932 -3.532 -5.494 1.00 92.06 70 THR A CA 1
ATOM 510 C C . THR A 1 70 ? 16.476 -2.333 -4.720 1.00 92.06 70 THR A C 1
ATOM 512 O O . THR A 1 70 ? 15.848 -1.269 -4.699 1.00 92.06 70 THR A O 1
ATOM 515 N N . PRO A 1 71 ? 17.657 -2.442 -4.086 1.00 89.38 71 PRO A N 1
ATOM 516 C CA . PRO A 1 71 ? 18.367 -1.260 -3.619 1.00 89.38 71 PRO A CA 1
ATOM 517 C C . PRO A 1 71 ? 18.857 -0.406 -4.804 1.00 89.38 71 PRO A C 1
ATOM 519 O O . PRO A 1 71 ? 19.133 0.778 -4.623 1.00 89.38 71 PRO A O 1
ATOM 522 N N . GLY A 1 72 ? 18.938 -0.964 -6.017 1.00 87.44 72 GLY A N 1
ATOM 523 C CA . GLY A 1 72 ? 19.561 -0.337 -7.179 1.00 87.44 72 GLY A CA 1
ATOM 524 C C . GLY A 1 72 ? 21.092 -0.377 -7.128 1.00 87.44 72 GLY A C 1
ATOM 525 O O . GLY A 1 72 ? 21.697 -0.836 -6.159 1.00 87.44 72 GLY A O 1
ATOM 526 N N . ASP A 1 73 ? 21.724 0.122 -8.188 1.00 85.62 73 ASP A N 1
ATOM 527 C CA . ASP A 1 73 ? 23.177 0.198 -8.334 1.00 85.62 73 ASP A CA 1
ATOM 528 C C . ASP A 1 73 ? 23.726 1.575 -7.914 1.00 85.62 73 ASP A C 1
ATOM 530 O O . ASP A 1 73 ? 22.987 2.523 -7.638 1.00 85.62 73 ASP A O 1
ATOM 534 N N . LEU A 1 74 ? 25.056 1.707 -7.874 1.00 77.88 74 LEU A N 1
ATOM 535 C CA . LEU A 1 74 ? 25.710 2.965 -7.503 1.00 77.88 74 LEU A CA 1
ATOM 536 C C . LEU A 1 74 ? 25.270 4.127 -8.417 1.00 77.88 74 LEU A C 1
ATOM 538 O O . LEU A 1 74 ? 24.969 5.216 -7.933 1.00 77.88 74 LEU A O 1
ATOM 542 N N . GLY A 1 75 ? 25.203 3.889 -9.730 1.00 79.94 75 GLY A N 1
ATOM 543 C CA . GLY A 1 75 ? 24.900 4.919 -10.725 1.00 79.94 75 GLY A CA 1
ATOM 544 C C . GLY A 1 75 ? 23.468 5.442 -10.626 1.00 79.94 75 GLY A C 1
ATOM 545 O O . GLY A 1 75 ? 23.255 6.651 -10.517 1.00 79.94 75 GLY A O 1
ATOM 546 N N . GLY A 1 76 ? 22.486 4.544 -10.599 1.00 78.69 76 GLY A N 1
ATOM 547 C CA . GLY A 1 76 ? 21.071 4.868 -10.459 1.00 78.69 76 GLY A CA 1
ATOM 548 C C . GLY A 1 76 ? 20.772 5.566 -9.137 1.00 78.69 76 GLY A C 1
ATOM 549 O O . GLY A 1 76 ? 20.029 6.551 -9.118 1.00 78.69 76 GLY A O 1
ATOM 550 N N . ARG A 1 77 ? 21.407 5.136 -8.042 1.00 87.50 77 ARG A N 1
ATOM 551 C CA . ARG A 1 77 ? 21.256 5.786 -6.732 1.00 87.50 77 ARG A CA 1
ATOM 552 C C . ARG A 1 77 ? 21.867 7.184 -6.702 1.00 87.50 77 ARG A C 1
ATOM 554 O O . ARG A 1 77 ? 21.219 8.105 -6.210 1.00 87.50 77 ARG A O 1
ATOM 561 N N . MET A 1 78 ? 23.069 7.368 -7.258 1.00 82.56 78 MET A N 1
ATOM 562 C CA . MET A 1 78 ? 23.715 8.686 -7.343 1.00 82.56 78 MET A CA 1
ATOM 563 C C . MET A 1 78 ? 22.923 9.651 -8.229 1.00 82.56 78 MET A C 1
ATOM 565 O O . MET A 1 78 ? 22.716 10.801 -7.843 1.00 82.56 78 MET A O 1
ATOM 569 N N . ASN A 1 79 ? 22.434 9.180 -9.381 1.00 83.38 79 ASN A N 1
ATOM 570 C CA . ASN A 1 79 ? 21.647 9.992 -10.308 1.00 83.38 79 ASN A CA 1
ATOM 571 C C . ASN A 1 79 ? 20.333 10.478 -9.677 1.00 83.38 79 ASN A C 1
ATOM 573 O O . ASN A 1 79 ? 19.977 11.646 -9.811 1.00 83.38 79 ASN A O 1
ATOM 577 N N . ASN A 1 80 ? 19.645 9.600 -8.940 1.00 81.44 80 ASN A N 1
ATOM 578 C CA . ASN A 1 80 ? 18.391 9.926 -8.254 1.00 81.44 80 ASN A CA 1
ATOM 579 C C . ASN A 1 80 ? 18.594 10.532 -6.851 1.00 81.44 80 ASN A C 1
ATOM 581 O O . ASN A 1 80 ? 17.615 10.871 -6.193 1.00 81.44 80 ASN A O 1
ATOM 585 N N . ARG A 1 81 ? 19.849 10.699 -6.402 1.00 88.12 81 ARG A N 1
ATOM 586 C CA . ARG A 1 81 ? 20.228 11.245 -5.084 1.00 88.12 81 ARG A CA 1
ATOM 587 C C . ARG A 1 81 ? 19.551 10.526 -3.911 1.00 88.12 81 ARG A C 1
ATOM 589 O O . ARG A 1 81 ? 19.109 11.168 -2.960 1.00 88.12 81 ARG A O 1
ATOM 596 N N . LEU A 1 82 ? 19.485 9.199 -3.990 1.00 87.56 82 LEU A N 1
ATOM 597 C CA . LEU A 1 82 ? 18.834 8.387 -2.966 1.00 87.56 82 LEU A CA 1
ATOM 598 C C . LEU A 1 82 ? 19.640 8.313 -1.672 1.00 87.56 82 LEU A C 1
ATOM 600 O O . LEU A 1 82 ? 20.870 8.191 -1.686 1.00 87.56 82 LEU A O 1
ATOM 604 N N . LYS A 1 83 ? 18.928 8.295 -0.547 1.00 90.25 83 LYS A N 1
ATOM 605 C CA . LYS A 1 83 ? 19.510 8.021 0.768 1.00 90.25 83 LYS A CA 1
ATOM 606 C C . LYS A 1 83 ? 19.879 6.544 0.902 1.00 90.25 83 LYS A C 1
ATOM 608 O O . LYS A 1 83 ? 19.207 5.703 0.304 1.00 90.25 83 LYS A O 1
ATOM 613 N N . PRO A 1 84 ? 20.904 6.192 1.703 1.00 86.81 84 PRO A N 1
ATOM 614 C CA . PRO A 1 84 ? 21.327 4.804 1.923 1.00 86.81 84 PRO A CA 1
ATOM 615 C C . PRO A 1 84 ? 20.186 3.840 2.273 1.00 86.81 84 PRO A C 1
ATOM 617 O O . PRO A 1 84 ? 20.182 2.704 1.812 1.00 86.81 84 PRO A O 1
ATOM 620 N N . GLU A 1 85 ? 19.208 4.311 3.039 1.00 90.44 85 GLU A N 1
ATOM 621 C CA . GLU A 1 85 ? 18.048 3.550 3.495 1.00 90.44 85 GLU A CA 1
ATOM 622 C C . GLU A 1 85 ? 16.915 3.414 2.463 1.00 90.44 85 GLU A C 1
ATOM 624 O O . GLU A 1 85 ? 16.002 2.622 2.674 1.00 90.44 85 GLU A O 1
ATOM 629 N N . GLU A 1 86 ? 16.930 4.164 1.362 1.00 92.19 86 GLU A N 1
ATOM 630 C CA . GLU A 1 86 ? 15.867 4.112 0.353 1.00 92.19 86 GLU A CA 1
ATOM 631 C C . GLU A 1 86 ? 16.068 2.954 -0.629 1.00 92.19 86 GLU A C 1
ATOM 633 O O . GLU A 1 86 ? 17.193 2.621 -1.014 1.00 92.19 86 GLU A O 1
ATOM 638 N N . MET A 1 87 ? 14.957 2.366 -1.067 1.00 92.62 87 MET A N 1
ATOM 639 C CA . MET A 1 87 ? 14.895 1.287 -2.049 1.00 92.62 87 MET A CA 1
ATOM 640 C C . MET A 1 87 ? 13.949 1.654 -3.191 1.00 92.62 87 MET A C 1
ATOM 642 O O . MET A 1 87 ? 13.070 2.505 -3.032 1.00 92.62 87 MET A O 1
ATOM 646 N N . PHE A 1 88 ? 14.110 0.973 -4.322 1.00 92.44 88 PHE A N 1
ATOM 647 C CA . PHE A 1 88 ? 13.188 1.033 -5.445 1.00 92.44 88 PHE A CA 1
ATOM 648 C C . PHE A 1 88 ? 12.231 -0.156 -5.404 1.00 92.44 88 PHE A C 1
ATOM 650 O O . PHE A 1 88 ? 12.651 -1.301 -5.212 1.00 92.44 88 PHE A O 1
ATOM 657 N N . VAL A 1 89 ? 10.954 0.119 -5.647 1.00 93.94 89 VAL A N 1
ATOM 658 C CA . VAL A 1 89 ? 9.933 -0.896 -5.897 1.00 93.94 89 VAL A CA 1
ATOM 659 C C . VAL A 1 89 ? 9.325 -0.640 -7.265 1.00 93.94 89 VAL A C 1
ATOM 661 O O . VAL A 1 89 ? 8.701 0.397 -7.480 1.00 93.94 89 VAL A O 1
ATOM 664 N N . VAL A 1 90 ? 9.532 -1.570 -8.192 1.00 93.81 90 VAL A N 1
ATOM 665 C CA . VAL A 1 90 ? 9.003 -1.511 -9.557 1.00 93.81 90 VAL A CA 1
ATOM 666 C C . VAL A 1 90 ? 7.730 -2.339 -9.616 1.00 93.81 90 VAL A C 1
ATOM 668 O O . VAL A 1 90 ? 7.757 -3.535 -9.328 1.00 93.81 90 VAL A O 1
ATOM 671 N N . VAL A 1 91 ? 6.618 -1.700 -9.963 1.00 94.06 91 VAL A N 1
ATOM 672 C CA . VAL A 1 91 ? 5.276 -2.280 -9.906 1.00 94.06 91 VAL A CA 1
ATOM 673 C C . VAL A 1 91 ? 4.630 -2.231 -11.291 1.00 94.06 91 VAL A C 1
ATOM 675 O O . VAL A 1 91 ? 4.272 -1.139 -11.744 1.00 94.06 91 VAL A O 1
ATOM 678 N N . PRO A 1 92 ? 4.441 -3.385 -11.956 1.00 93.75 92 PRO A N 1
ATOM 679 C CA . PRO A 1 92 ? 3.646 -3.484 -13.178 1.00 93.75 92 PRO A CA 1
ATOM 680 C C . PRO A 1 92 ? 2.244 -2.887 -13.028 1.00 93.75 92 PRO A C 1
ATOM 682 O O . PRO A 1 92 ? 1.594 -3.060 -11.995 1.00 93.75 92 PRO A O 1
ATOM 685 N N . ASN A 1 93 ? 1.766 -2.210 -14.073 1.00 92.25 93 ASN A N 1
ATOM 686 C CA . ASN A 1 93 ? 0.503 -1.467 -14.067 1.00 92.25 93 ASN A CA 1
ATOM 687 C C . ASN A 1 93 ? -0.700 -2.323 -13.636 1.00 92.25 93 ASN A C 1
ATOM 689 O O . ASN A 1 93 ? -1.547 -1.872 -12.867 1.00 92.25 93 ASN A O 1
ATOM 693 N N . GLN A 1 94 ? -0.725 -3.593 -14.044 1.00 92.12 94 GLN A N 1
ATOM 694 C CA . GLN A 1 94 ? -1.778 -4.549 -13.684 1.00 92.12 94 GLN A CA 1
ATOM 695 C C . GLN A 1 94 ? -1.892 -4.846 -12.176 1.00 92.12 94 GLN A C 1
ATOM 697 O O . GLN A 1 94 ? -2.900 -5.396 -11.741 1.00 92.12 94 GLN A O 1
ATOM 702 N N . TYR A 1 95 ? -0.898 -4.462 -11.368 1.00 93.19 95 TYR A N 1
ATOM 703 C CA . TYR A 1 95 ? -0.907 -4.620 -9.910 1.00 93.19 95 TYR A CA 1
ATOM 704 C C . TYR A 1 95 ? -1.070 -3.286 -9.157 1.00 93.19 95 TYR A C 1
ATOM 706 O O . TYR A 1 95 ? -0.942 -3.247 -7.936 1.00 93.19 95 TYR A O 1
ATOM 714 N N . LEU A 1 96 ? -1.336 -2.164 -9.835 1.00 90.12 96 LEU A N 1
ATOM 715 C CA . LEU A 1 96 ? -1.466 -0.870 -9.148 1.00 90.12 96 LEU A CA 1
ATOM 716 C C . LEU A 1 96 ? -2.759 -0.752 -8.329 1.00 90.12 96 LEU A C 1
ATOM 718 O O . LEU A 1 96 ? -2.749 -0.150 -7.253 1.00 90.12 96 LEU A O 1
ATOM 722 N N . GLU A 1 97 ? -3.863 -1.349 -8.786 1.00 88.44 97 GLU A N 1
ATOM 723 C CA . GLU A 1 97 ? -5.137 -1.306 -8.050 1.00 88.44 97 GLU A CA 1
ATOM 724 C C . GLU A 1 97 ? -5.057 -2.030 -6.700 1.00 88.44 97 GLU A C 1
ATOM 726 O O . GLU A 1 97 ? -5.571 -1.543 -5.689 1.00 88.44 97 GLU A O 1
ATOM 731 N N . SER A 1 98 ? -4.361 -3.168 -6.639 1.00 87.31 98 SER A N 1
ATOM 732 C CA . SER A 1 98 ? -4.169 -3.897 -5.381 1.00 87.31 98 SER A CA 1
ATOM 733 C C . SER A 1 98 ? -3.322 -3.106 -4.386 1.00 87.31 98 SER A C 1
ATOM 735 O O . SER A 1 98 ? -3.546 -3.181 -3.179 1.00 87.31 98 SER A O 1
ATOM 737 N N . LEU A 1 99 ? -2.407 -2.276 -4.881 1.00 84.69 99 LEU A N 1
ATOM 738 C CA . LEU A 1 99 ? -1.629 -1.339 -4.081 1.00 84.69 99 LEU A CA 1
ATOM 739 C C . LEU A 1 99 ? -2.509 -0.286 -3.410 1.00 84.69 99 LEU A C 1
ATOM 741 O O . LEU A 1 99 ? -2.349 -0.019 -2.217 1.00 84.69 99 LEU A O 1
ATOM 745 N N . PHE A 1 100 ? -3.482 0.261 -4.142 1.00 80.38 100 PHE A N 1
ATOM 746 C CA . PHE A 1 100 ? -4.479 1.157 -3.560 1.00 80.38 100 PHE A CA 1
ATOM 747 C C . PHE A 1 100 ? -5.263 0.452 -2.450 1.00 80.38 100 PHE A C 1
ATOM 749 O O . PHE A 1 100 ? -5.423 1.014 -1.365 1.00 80.38 100 PHE A O 1
ATOM 756 N N . SER A 1 101 ? -5.663 -0.806 -2.669 1.00 79.12 101 SER A N 1
ATOM 757 C CA . SER A 1 101 ? -6.292 -1.623 -1.627 1.00 79.12 101 SER A CA 1
ATOM 758 C C . SER A 1 101 ? -5.384 -1.773 -0.404 1.00 79.12 101 SER A C 1
ATOM 760 O O . SER A 1 101 ? -5.824 -1.493 0.706 1.00 79.12 101 SER A O 1
ATOM 762 N N . ILE A 1 102 ? -4.112 -2.150 -0.567 1.00 81.31 102 ILE A N 1
ATOM 763 C CA . ILE A 1 102 ? -3.169 -2.332 0.554 1.00 81.31 102 ILE A CA 1
ATOM 764 C C . ILE A 1 102 ? -2.981 -1.036 1.354 1.00 81.31 102 ILE A C 1
ATOM 766 O O . ILE A 1 102 ? -2.947 -1.074 2.581 1.00 81.31 102 ILE A O 1
ATOM 770 N N . MET A 1 103 ? -2.855 0.106 0.677 1.00 76.81 103 MET A N 1
ATOM 771 C CA . MET A 1 103 ? -2.539 1.379 1.334 1.00 76.81 103 MET A CA 1
ATOM 772 C C . MET A 1 103 ? -3.751 2.069 1.966 1.00 76.81 103 MET A C 1
ATOM 774 O O . MET A 1 103 ? -3.574 2.878 2.875 1.00 76.81 103 MET A O 1
ATOM 778 N N . THR A 1 104 ? -4.966 1.789 1.488 1.00 77.94 104 THR A N 1
ATOM 779 C CA . THR A 1 104 ? -6.191 2.452 1.974 1.00 77.94 104 THR A CA 1
ATOM 780 C C . THR A 1 104 ? -7.059 1.559 2.850 1.00 77.94 104 THR A C 1
ATOM 782 O O . THR A 1 104 ? -7.828 2.067 3.669 1.00 77.94 104 THR A O 1
ATOM 785 N N . SER A 1 105 ? -6.938 0.236 2.729 1.00 69.50 105 SER A N 1
ATOM 786 C CA . SER A 1 105 ? -7.674 -0.681 3.591 1.00 69.50 105 SER A CA 1
ATOM 787 C C . SER A 1 105 ? -6.993 -0.790 4.951 1.00 69.50 105 SER A C 1
ATOM 789 O O . SER A 1 105 ? -5.782 -0.960 5.071 1.00 69.50 105 SER A O 1
ATOM 791 N N . THR A 1 106 ? -7.789 -0.694 6.016 1.00 66.50 106 THR A N 1
ATOM 792 C CA . THR A 1 106 ? -7.310 -1.100 7.337 1.00 66.50 106 THR A CA 1
ATOM 793 C C . THR A 1 106 ? -7.287 -2.626 7.348 1.00 66.50 106 THR A C 1
ATOM 795 O O . THR A 1 106 ? -8.357 -3.225 7.201 1.00 66.50 106 THR A O 1
ATOM 798 N N . PRO A 1 107 ? -6.119 -3.278 7.494 1.00 63.31 107 PRO A N 1
ATOM 799 C CA . PRO A 1 107 ? -6.066 -4.729 7.519 1.00 63.31 107 PRO A CA 1
ATOM 800 C C . PRO A 1 107 ? -6.922 -5.239 8.675 1.00 63.31 107 PRO A C 1
ATOM 802 O O . PRO A 1 107 ? -6.793 -4.775 9.813 1.00 63.31 107 PRO A O 1
ATOM 805 N N . ASP A 1 108 ? -7.796 -6.206 8.391 1.00 69.75 108 ASP A N 1
ATOM 806 C CA . ASP A 1 108 ? -8.596 -6.853 9.424 1.00 69.75 108 ASP A CA 1
ATOM 807 C C . ASP A 1 108 ? -7.690 -7.786 10.241 1.00 69.75 108 ASP A C 1
ATOM 809 O O . ASP A 1 108 ? -7.635 -9.003 10.047 1.00 69.75 108 ASP A O 1
ATOM 813 N N . ALA A 1 109 ? -6.948 -7.189 11.177 1.00 68.38 109 ALA A N 1
ATOM 814 C CA . ALA A 1 109 ? -6.035 -7.881 12.082 1.00 68.38 109 ALA A CA 1
ATOM 815 C C . ALA A 1 109 ? -6.731 -9.021 12.836 1.00 68.38 109 ALA A C 1
ATOM 817 O O . ALA A 1 109 ? -6.099 -9.997 13.244 1.00 68.38 109 ALA A O 1
ATOM 818 N N . ARG A 1 110 ? -8.051 -8.909 13.011 1.00 72.81 110 ARG A N 1
ATOM 819 C CA . ARG A 1 110 ? -8.862 -9.937 13.637 1.00 72.81 110 ARG A CA 1
ATOM 820 C C . ARG A 1 110 ? -9.078 -11.115 12.695 1.00 72.81 110 ARG A C 1
ATOM 822 O O . ARG A 1 110 ? -8.890 -12.237 13.149 1.00 72.81 110 ARG A O 1
ATOM 829 N N . ALA A 1 111 ? -9.439 -10.883 11.436 1.00 72.69 111 ALA A N 1
ATOM 830 C CA . ALA A 1 111 ? -9.572 -11.950 10.443 1.00 72.69 111 ALA A CA 1
ATOM 831 C C . ALA A 1 111 ? -8.243 -12.690 10.235 1.00 72.69 111 ALA A C 1
ATOM 833 O O . ALA A 1 111 ? -8.218 -13.919 10.228 1.00 72.69 111 ALA A O 1
ATOM 834 N N . VAL A 1 112 ? -7.130 -11.952 10.175 1.00 70.88 112 VAL A N 1
ATOM 835 C CA . VAL A 1 112 ? -5.783 -12.539 10.090 1.00 70.88 112 VAL A CA 1
ATOM 836 C C . VAL A 1 112 ? -5.490 -13.403 11.317 1.00 70.88 112 VAL A C 1
ATOM 838 O O . VAL A 1 112 ? -5.070 -14.548 11.178 1.00 70.88 112 VAL A O 1
ATOM 841 N N . LEU A 1 113 ? -5.763 -12.903 12.527 1.00 74.12 113 LEU A N 1
ATOM 842 C CA . LEU A 1 113 ? -5.596 -13.694 13.746 1.00 74.12 113 LEU A CA 1
ATOM 843 C C . LEU A 1 113 ? -6.481 -14.945 13.728 1.00 74.12 113 LEU A C 1
ATOM 845 O O . LEU A 1 113 ? -5.998 -16.020 14.069 1.00 74.12 113 LEU A O 1
ATOM 849 N N . GLU A 1 114 ? -7.751 -14.810 13.345 1.00 82.44 114 GLU A N 1
ATOM 850 C CA . GLU A 1 114 ? -8.726 -15.902 13.266 1.00 82.44 114 GLU A CA 1
ATOM 851 C C . GLU A 1 114 ? -8.271 -16.993 12.278 1.00 82.44 114 GLU A C 1
ATOM 853 O O . GLU A 1 114 ? -8.339 -18.170 12.624 1.00 82.44 114 GLU A O 1
ATOM 858 N N . ALA A 1 115 ? -7.690 -16.626 11.130 1.00 78.56 115 ALA A N 1
ATOM 859 C CA . ALA A 1 115 ? -7.136 -17.567 10.150 1.00 78.56 115 ALA A CA 1
ATOM 860 C C . ALA A 1 115 ? -5.946 -18.392 10.681 1.00 78.56 115 ALA A C 1
ATOM 862 O O . ALA A 1 115 ? -5.693 -19.495 10.207 1.00 78.56 115 ALA A O 1
ATOM 863 N N . THR A 1 116 ? -5.222 -17.885 11.685 1.00 80.50 116 THR A N 1
ATOM 864 C CA . THR A 1 116 ? -4.103 -18.612 12.318 1.00 80.50 116 THR A CA 1
ATOM 865 C C . THR A 1 116 ? -4.533 -19.534 13.461 1.00 80.50 116 THR A C 1
ATOM 867 O O . THR A 1 116 ? -3.680 -20.192 14.062 1.00 80.50 116 THR A O 1
ATOM 870 N N . LYS A 1 117 ? -5.821 -19.558 13.837 1.00 83.81 117 LYS A N 1
ATOM 871 C CA . LYS A 1 117 ? -6.296 -20.371 14.964 1.00 83.81 117 LYS A CA 1
ATOM 872 C C . LYS A 1 117 ? -6.774 -21.747 14.497 1.00 83.81 117 LYS A C 1
ATOM 874 O O . LYS A 1 117 ? -7.707 -21.806 13.702 1.00 83.81 117 LYS A O 1
ATOM 879 N N . PRO A 1 118 ? -6.211 -22.839 15.052 1.00 85.25 118 PRO A N 1
ATOM 880 C CA . PRO A 1 118 ? -6.747 -24.187 14.873 1.00 85.25 118 PRO A CA 1
ATOM 881 C C . PRO A 1 118 ? -8.232 -24.260 15.239 1.00 85.25 118 PRO A C 1
ATOM 883 O O . PRO A 1 118 ? -8.682 -23.531 16.130 1.00 85.25 118 PRO A O 1
ATOM 886 N N . GLU A 1 119 ? -8.993 -25.131 14.574 1.00 83.88 119 GLU A N 1
ATOM 887 C CA . GLU A 1 119 ? -10.445 -25.265 14.784 1.00 83.88 119 GLU A CA 1
ATOM 888 C C . GLU A 1 119 ? -10.815 -25.660 16.224 1.00 83.88 119 GLU A C 1
ATOM 890 O O . GLU A 1 119 ? -11.860 -25.259 16.736 1.00 83.88 119 GLU A O 1
ATOM 895 N N . ASP A 1 120 ? -9.929 -26.385 16.904 1.00 85.94 120 ASP A N 1
ATOM 896 C CA . ASP A 1 120 ? -10.067 -26.867 18.280 1.00 85.94 120 ASP A CA 1
ATOM 897 C C . ASP A 1 120 ? -9.568 -25.868 19.344 1.00 85.94 120 ASP A C 1
ATOM 899 O O . ASP A 1 120 ? -9.620 -26.144 20.543 1.00 85.94 120 ASP A O 1
ATOM 903 N N . SER A 1 121 ? -9.117 -24.676 18.942 1.00 87.38 121 SER A N 1
ATOM 904 C CA . SER A 1 121 ? -8.599 -23.670 19.872 1.00 87.38 121 SER A CA 1
ATOM 905 C C . SER A 1 121 ? -9.672 -23.129 20.831 1.00 87.38 121 SER A C 1
ATOM 907 O O . SER A 1 121 ? -10.765 -22.729 20.418 1.00 87.38 121 SER A O 1
ATOM 909 N N . GLU A 1 122 ? -9.303 -22.940 22.107 1.00 85.81 122 GLU A N 1
ATOM 910 C CA . GLU A 1 122 ? -10.115 -22.231 23.117 1.00 85.81 122 GLU A CA 1
ATOM 911 C C . GLU A 1 122 ? -10.578 -20.832 22.666 1.00 85.81 122 GLU A C 1
ATOM 913 O O . GLU A 1 122 ? -11.585 -20.302 23.155 1.00 85.81 122 GLU A O 1
ATOM 918 N N . TYR A 1 123 ? -9.864 -20.228 21.708 1.00 85.44 123 TYR A N 1
ATOM 919 C CA . TYR A 1 123 ? -10.249 -18.976 21.065 1.00 85.44 123 TYR A CA 1
ATOM 920 C C . TYR A 1 123 ? -11.692 -19.023 20.533 1.00 85.44 123 TYR A C 1
ATOM 922 O O . TYR A 1 123 ? -12.473 -18.091 20.771 1.00 85.44 123 TYR A O 1
ATOM 930 N N . TRP A 1 124 ? -12.074 -20.113 19.861 1.00 87.31 124 TRP A N 1
ATOM 931 C CA . TRP A 1 124 ? -13.393 -20.265 19.246 1.00 87.31 124 TRP A CA 1
ATOM 932 C C . TRP A 1 124 ? -14.496 -20.446 20.284 1.00 87.31 124 TRP A C 1
ATOM 934 O O . TRP A 1 124 ? -15.570 -19.853 20.151 1.00 87.31 124 TRP A O 1
ATOM 944 N N . GLU A 1 125 ? -14.219 -21.162 21.372 1.00 85.75 125 GLU A N 1
ATOM 945 C CA . GLU A 1 125 ? -15.148 -21.301 22.497 1.00 85.75 125 GLU A CA 1
ATOM 946 C C . GLU A 1 125 ? -15.388 -19.959 23.199 1.00 85.75 125 GLU A C 1
ATOM 948 O O . GLU A 1 125 ? -16.535 -19.546 23.416 1.00 85.75 125 GLU A O 1
ATOM 953 N N . LYS A 1 126 ? -14.324 -19.185 23.448 1.00 84.25 126 LYS A N 1
ATOM 954 C CA . LYS A 1 126 ? -14.443 -17.815 23.971 1.00 84.25 126 LYS A CA 1
ATOM 955 C C . LYS A 1 126 ? -15.242 -16.917 23.018 1.00 84.25 126 LYS A C 1
ATOM 957 O O . LYS A 1 126 ? -16.044 -16.086 23.463 1.00 84.25 126 LYS A O 1
ATOM 962 N N . ARG A 1 127 ? -15.082 -17.101 21.702 1.00 84.94 127 ARG A N 1
ATOM 963 C CA . ARG A 1 127 ? -15.821 -16.360 20.670 1.00 84.94 127 ARG A CA 1
ATOM 964 C C . ARG A 1 127 ? -17.307 -16.710 20.658 1.00 84.94 127 ARG A C 1
ATOM 966 O O . ARG A 1 127 ? -18.128 -15.789 20.609 1.00 84.94 127 ARG A O 1
ATOM 973 N N . LYS A 1 128 ? -17.659 -17.997 20.746 1.00 85.81 128 LYS A N 1
ATOM 974 C CA . LYS A 1 128 ? -19.050 -18.470 20.858 1.00 85.81 128 LYS A CA 1
ATOM 975 C C . LYS A 1 128 ? -19.720 -17.882 22.099 1.00 85.81 128 LYS A C 1
ATOM 977 O O . LYS A 1 128 ? -20.772 -17.255 21.965 1.00 85.81 128 LYS A O 1
ATOM 982 N N . ARG A 1 129 ? -19.064 -17.953 23.265 1.00 84.62 129 ARG A N 1
ATOM 983 C CA . ARG A 1 129 ? -19.562 -17.363 24.526 1.00 84.62 129 ARG A CA 1
ATOM 984 C C . ARG A 1 129 ? -19.780 -15.852 24.413 1.00 84.62 129 ARG A C 1
ATOM 986 O O . ARG A 1 129 ? -20.826 -15.346 24.804 1.00 84.62 129 ARG A O 1
ATOM 993 N N . SER A 1 130 ? -18.836 -15.121 23.815 1.00 81.88 130 SER A N 1
ATOM 994 C CA . SER A 1 130 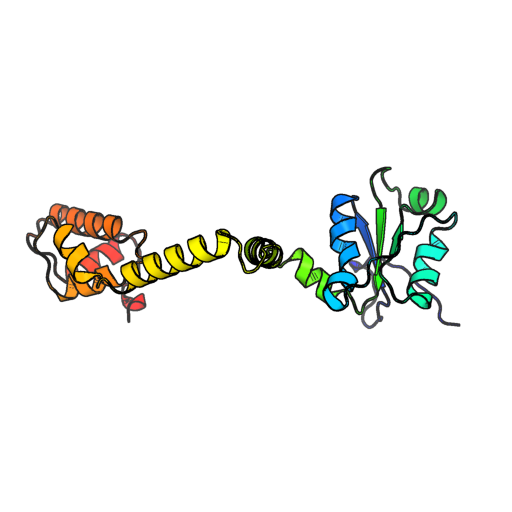? -18.968 -13.670 23.605 1.00 81.88 130 SER A CA 1
ATOM 995 C C . SER A 1 130 ? -20.110 -13.311 22.641 1.00 81.88 130 SER A C 1
ATOM 997 O O . SER A 1 130 ? -20.866 -12.375 22.911 1.00 81.88 130 SER A O 1
ATOM 999 N N . LYS A 1 131 ? -20.285 -14.064 21.543 1.00 83.12 131 LYS A N 1
ATOM 1000 C CA . LYS A 1 131 ? -21.416 -13.886 20.611 1.00 83.12 131 LYS A CA 1
ATOM 1001 C C . LYS A 1 131 ? -22.755 -14.177 21.296 1.00 83.12 131 LYS A C 1
ATOM 1003 O O . LYS A 1 131 ? -23.695 -13.410 21.108 1.00 83.12 131 LYS A O 1
ATOM 1008 N N . GLN A 1 132 ? -22.833 -15.226 22.115 1.00 80.94 132 GLN A N 1
ATOM 1009 C CA . GLN A 1 132 ? -24.026 -15.554 22.903 1.00 80.94 132 GLN A CA 1
ATOM 1010 C C . GLN A 1 132 ? -24.342 -14.470 23.940 1.00 80.94 132 GLN A C 1
ATOM 1012 O O . GLN A 1 132 ? -25.482 -14.026 24.010 1.00 80.94 132 GLN A O 1
ATOM 1017 N N . ALA A 1 133 ? -23.344 -13.956 24.665 1.00 76.50 133 ALA A N 1
ATOM 1018 C CA . ALA A 1 133 ? -23.533 -12.860 25.619 1.00 76.50 133 ALA A CA 1
ATOM 1019 C C . ALA A 1 133 ? -23.997 -11.557 24.940 1.00 76.50 133 ALA A C 1
ATOM 1021 O O . ALA A 1 133 ? -24.848 -10.848 25.474 1.00 76.50 133 ALA A O 1
ATOM 1022 N N . LYS A 1 134 ? -23.480 -11.249 23.740 1.00 73.69 134 LYS A N 1
ATOM 1023 C CA . LYS A 1 134 ? -23.952 -10.109 22.937 1.00 73.69 134 LYS A CA 1
ATOM 1024 C C . LYS A 1 134 ? -25.379 -10.313 22.425 1.00 73.69 134 LYS A C 1
ATOM 1026 O O . LYS A 1 134 ? -26.169 -9.381 22.510 1.00 73.69 134 LYS A O 1
ATOM 1031 N N . LYS A 1 135 ? -25.733 -11.518 21.961 1.00 72.62 135 LYS A N 1
ATOM 1032 C CA . LYS A 1 135 ? -27.113 -11.853 21.570 1.00 72.62 135 LYS A CA 1
ATOM 1033 C C . LYS A 1 135 ? -28.079 -11.779 22.755 1.00 72.62 135 LYS A C 1
ATOM 1035 O O . LYS A 1 135 ? -29.146 -11.210 22.603 1.00 72.62 135 LYS A O 1
ATOM 1040 N N . ALA A 1 136 ? -27.678 -12.255 23.933 1.00 66.88 136 ALA A N 1
ATOM 1041 C CA . ALA A 1 136 ? -28.476 -12.170 25.157 1.00 66.88 136 ALA A CA 1
ATOM 1042 C C . ALA A 1 136 ? -28.667 -10.722 25.648 1.00 66.88 136 ALA A C 1
ATOM 1044 O O . ALA A 1 136 ? -29.712 -10.385 26.197 1.00 66.88 136 ALA A O 1
ATOM 1045 N N . LYS A 1 137 ? -27.674 -9.846 25.432 1.00 59.28 137 LYS A N 1
ATOM 1046 C CA . LYS A 1 137 ? -27.812 -8.400 25.675 1.00 59.28 137 LYS A CA 1
ATOM 1047 C C . LYS A 1 137 ? -28.678 -7.698 24.627 1.00 59.28 137 LYS A C 1
ATOM 1049 O O . LYS A 1 137 ? -29.357 -6.750 24.982 1.00 59.28 137 LYS A O 1
ATOM 1054 N N . ALA A 1 138 ? -28.673 -8.161 23.378 1.00 57.38 138 ALA A N 1
ATOM 1055 C CA . ALA A 1 138 ? -29.534 -7.633 22.320 1.00 57.38 138 ALA A CA 1
ATOM 1056 C C . ALA A 1 138 ? -30.989 -8.137 22.417 1.00 57.38 138 ALA A C 1
ATOM 1058 O O . ALA A 1 138 ? -31.892 -7.468 21.933 1.00 57.38 138 ALA A O 1
ATOM 1059 N N . SER A 1 139 ? -31.224 -9.300 23.042 1.00 50.94 139 SER A N 1
ATOM 1060 C CA . SER A 1 139 ? -32.561 -9.875 23.252 1.00 50.94 139 SER A CA 1
ATOM 1061 C C . SER A 1 139 ? -33.223 -9.454 24.567 1.00 50.94 139 SER A C 1
ATOM 1063 O O . SER A 1 139 ? -34.414 -9.697 24.746 1.00 50.94 139 SER A O 1
ATOM 1065 N N . LYS A 1 140 ? -32.483 -8.847 25.505 1.00 49.25 140 LYS A N 1
ATOM 1066 C CA . LYS A 1 140 ? -33.094 -8.118 26.622 1.00 49.25 140 LYS A CA 1
ATOM 1067 C C . LYS A 1 140 ? -33.611 -6.800 26.066 1.00 49.25 140 LYS A C 1
ATOM 1069 O O . LYS A 1 140 ? -32.815 -5.935 25.714 1.00 49.25 140 LYS A O 1
ATOM 1074 N N . SER A 1 141 ? -34.933 -6.684 25.950 1.00 46.69 141 SER A N 1
ATOM 1075 C CA . SER A 1 141 ? -35.575 -5.446 25.518 1.00 46.69 141 SER A CA 1
ATOM 1076 C C . SER A 1 141 ? -35.045 -4.273 26.349 1.00 46.69 141 SER A C 1
ATOM 1078 O O . SER A 1 141 ? -34.929 -4.363 27.573 1.00 46.69 141 SER A O 1
ATOM 1080 N N . SER A 1 142 ? -34.699 -3.182 25.673 1.00 52.78 142 SER A N 1
ATOM 1081 C CA . SER A 1 142 ? -34.212 -1.935 26.266 1.00 52.78 142 SER A CA 1
ATOM 1082 C C . SER A 1 142 ? -35.196 -1.310 27.264 1.00 52.78 142 SER A C 1
ATOM 1084 O O . SER A 1 142 ? -34.775 -0.467 28.051 1.00 52.78 142 SER A O 1
ATOM 1086 N N . LYS A 1 143 ? -36.464 -1.755 27.286 1.00 47.41 143 LYS A N 1
ATOM 1087 C CA . LYS A 1 143 ? -37.530 -1.249 28.165 1.00 47.41 143 LYS A CA 1
ATOM 1088 C C . LYS A 1 143 ? -37.283 -1.528 29.650 1.00 47.41 143 LYS A C 1
ATOM 1090 O O . LYS A 1 143 ? -37.275 -0.580 30.427 1.00 47.41 143 LYS A O 1
ATOM 1095 N N . ASP A 1 144 ? -36.951 -2.763 30.034 1.00 51.84 144 ASP A N 1
ATOM 1096 C CA . ASP A 1 144 ? -36.749 -3.109 31.456 1.00 51.84 144 ASP A CA 1
ATOM 1097 C C . ASP A 1 144 ? -35.491 -2.463 32.065 1.00 51.84 144 ASP A C 1
ATOM 1099 O O . ASP A 1 144 ? -35.422 -2.239 33.272 1.00 51.84 144 ASP A O 1
ATOM 1103 N N . SER A 1 145 ? -34.475 -2.151 31.249 1.00 60.34 145 SER A N 1
ATOM 1104 C CA . SER A 1 145 ? -33.276 -1.454 31.739 1.00 60.34 145 SER A CA 1
ATOM 1105 C C . SER A 1 145 ? -33.410 0.065 31.756 1.00 60.34 145 SER A C 1
ATOM 1107 O O . SER A 1 145 ? -32.634 0.712 32.455 1.00 60.34 145 SER A O 1
ATOM 1109 N N . LEU A 1 146 ? -34.335 0.629 30.967 1.00 61.97 146 LEU A N 1
ATOM 1110 C CA . LEU A 1 146 ? -34.575 2.070 30.953 1.00 61.97 146 LEU A CA 1
ATOM 1111 C C . LEU A 1 146 ? -35.304 2.478 32.228 1.00 61.97 146 LEU A C 1
ATOM 1113 O O . LEU A 1 146 ? -34.824 3.364 32.920 1.00 61.97 146 LEU A O 1
ATOM 1117 N N . ASP A 1 147 ? -36.382 1.773 32.584 1.00 65.62 147 ASP A N 1
ATOM 1118 C CA . ASP A 1 147 ? -37.211 2.101 33.752 1.00 65.62 147 ASP A CA 1
ATOM 1119 C C . ASP A 1 147 ? -36.436 2.052 35.076 1.00 65.62 147 ASP A C 1
ATOM 1121 O O . ASP A 1 147 ? -36.687 2.857 35.967 1.00 65.62 147 ASP A O 1
ATOM 1125 N N . ALA A 1 148 ? -35.434 1.173 35.186 1.00 68.75 148 ALA A N 1
ATOM 1126 C CA . ALA A 1 148 ? -34.550 1.106 36.351 1.00 68.75 148 ALA A CA 1
ATOM 1127 C C . ALA A 1 148 ? -33.576 2.299 36.477 1.00 68.75 148 ALA A C 1
ATOM 1129 O O . ALA A 1 148 ? -32.932 2.443 37.516 1.00 68.75 148 ALA A O 1
ATOM 1130 N N . LYS A 1 149 ? -33.424 3.115 35.426 1.00 74.44 149 LYS A N 1
ATOM 1131 C CA . LYS A 1 149 ? -32.487 4.248 35.356 1.00 74.44 149 LYS A CA 1
ATOM 1132 C C . LYS A 1 149 ? -33.168 5.617 35.394 1.00 74.44 149 LYS A C 1
ATOM 1134 O O . LYS A 1 149 ? -32.464 6.618 35.443 1.00 74.44 149 LYS A O 1
ATOM 1139 N N . LEU A 1 150 ? -34.499 5.672 35.344 1.00 82.81 150 LEU A N 1
ATOM 1140 C CA . LEU A 1 150 ? -35.246 6.930 35.377 1.00 82.81 150 LEU A CA 1
ATOM 1141 C C . LEU A 1 150 ? -35.344 7.431 36.818 1.00 82.81 150 LEU A C 1
ATOM 1143 O O . LEU A 1 150 ? -35.732 6.673 37.709 1.00 82.81 150 LEU A O 1
ATOM 1147 N N . SER A 1 151 ? -35.026 8.705 37.044 1.00 83.38 151 SER A N 1
ATOM 1148 C CA . SER A 1 151 ? -35.219 9.351 38.349 1.00 83.38 151 SER A CA 1
ATOM 1149 C C . SER A 1 151 ? -36.492 10.202 38.401 1.00 83.38 151 SER A C 1
ATOM 1151 O O . SER A 1 151 ? -36.951 10.560 39.486 1.00 83.38 151 SER A O 1
ATOM 1153 N N . MET A 1 152 ? -37.089 10.492 37.241 1.00 84.56 152 MET A N 1
ATOM 1154 C CA . MET A 1 152 ? -38.330 11.258 37.099 1.00 84.56 152 MET A CA 1
ATOM 1155 C C . MET A 1 152 ? -39.471 10.428 36.495 1.00 84.56 152 MET A C 1
ATOM 1157 O O . MET A 1 152 ? -39.305 9.271 36.108 1.00 84.56 152 MET A O 1
ATOM 1161 N N . SER A 1 153 ? -40.666 11.022 36.417 1.00 86.75 153 SER A N 1
ATOM 1162 C CA . SER A 1 153 ? -41.812 10.409 35.742 1.00 86.75 153 SER A CA 1
ATOM 1163 C C . SER A 1 153 ? -41.763 10.684 34.233 1.00 86.75 153 SER A C 1
ATOM 1165 O O . SER A 1 153 ? -41.662 11.832 33.805 1.00 86.75 153 SER A O 1
ATOM 1167 N N . TRP A 1 154 ? -41.830 9.630 33.417 1.00 89.19 154 TRP A N 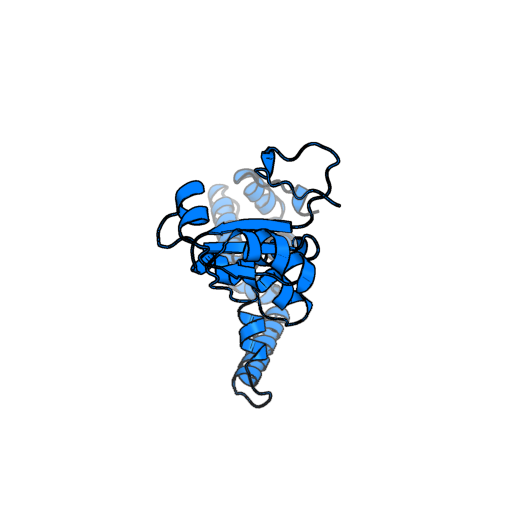1
ATOM 1168 C CA . TRP A 1 154 ? -41.713 9.715 31.955 1.00 89.19 154 TRP A CA 1
ATOM 1169 C C . TRP A 1 154 ? -42.944 9.149 31.254 1.00 89.19 154 TRP A C 1
ATOM 1171 O O . TRP A 1 154 ? -43.473 8.102 31.641 1.00 89.19 154 TRP A O 1
ATOM 1181 N N . GLU A 1 155 ? -43.363 9.797 30.171 1.00 88.88 155 GLU A N 1
ATOM 1182 C CA . GLU A 1 155 ? -44.355 9.248 29.248 1.00 88.88 155 GLU A CA 1
ATOM 1183 C C . GLU A 1 155 ? -43.779 8.153 28.358 1.00 88.88 155 GLU A C 1
ATOM 1185 O O . GLU A 1 155 ? -42.601 8.163 28.003 1.00 88.88 155 GLU A O 1
ATOM 1190 N N . GLN A 1 156 ? -44.637 7.214 27.955 1.00 81.69 156 GLN A N 1
ATOM 1191 C CA . GLN A 1 156 ? -44.216 6.078 27.142 1.00 81.69 156 GLN A CA 1
ATOM 1192 C C . GLN A 1 156 ? -43.598 6.521 25.808 1.00 81.69 156 GLN A C 1
ATOM 1194 O O . GLN A 1 156 ? -42.567 5.985 25.415 1.00 81.69 156 GLN A O 1
ATOM 1199 N N . GLU A 1 157 ? -44.158 7.553 25.173 1.00 82.31 157 GLU A N 1
ATOM 1200 C CA . GLU A 1 157 ? -43.624 8.108 23.924 1.00 82.31 157 GLU A CA 1
ATOM 1201 C C . GLU A 1 157 ? -42.232 8.740 24.095 1.00 82.31 157 GLU A C 1
ATOM 1203 O O . GLU A 1 157 ? -41.389 8.632 23.207 1.00 82.31 157 GLU A O 1
ATOM 1208 N N . ALA A 1 158 ? -41.956 9.364 25.245 1.00 84.75 158 ALA A N 1
ATOM 1209 C CA . ALA A 1 158 ? -40.640 9.929 25.551 1.00 84.75 158 ALA A CA 1
ATOM 1210 C C . ALA A 1 158 ? -39.596 8.825 25.782 1.00 84.75 158 ALA A C 1
ATOM 1212 O O . ALA A 1 158 ? -38.466 8.918 25.299 1.00 84.75 158 ALA A O 1
ATOM 1213 N N . LYS A 1 159 ? -39.991 7.741 26.464 1.00 86.25 159 LYS A N 1
ATOM 1214 C CA . LYS A 1 159 ? -39.143 6.553 26.646 1.00 86.25 159 LYS A CA 1
ATOM 1215 C C . LYS A 1 159 ? -38.811 5.891 25.314 1.00 86.25 159 LYS A C 1
ATOM 1217 O O . LYS A 1 159 ? -37.670 5.485 25.104 1.00 86.25 159 LYS A O 1
ATOM 1222 N N . ASP A 1 160 ? -39.796 5.793 24.422 1.00 83.88 160 ASP A N 1
ATOM 1223 C CA . ASP A 1 160 ? -39.614 5.182 23.108 1.00 83.88 160 ASP A CA 1
ATOM 1224 C C . ASP A 1 160 ? -38.637 6.011 22.244 1.00 83.88 160 ASP A C 1
ATOM 1226 O O . ASP A 1 160 ? -37.782 5.427 21.581 1.00 83.88 160 ASP A O 1
ATOM 1230 N N . LEU A 1 161 ? -38.661 7.350 22.337 1.00 83.25 161 LEU A N 1
ATOM 1231 C CA . LEU A 1 161 ? -37.673 8.223 21.681 1.00 83.25 161 LEU A CA 1
ATOM 1232 C C . LEU A 1 161 ? -36.253 8.038 22.233 1.00 83.25 161 LEU A C 1
ATOM 1234 O O . LEU A 1 161 ? -35.302 7.883 21.467 1.00 83.25 161 LEU A O 1
ATOM 1238 N N . ILE A 1 162 ? -36.088 8.002 23.558 1.00 84.12 162 ILE A N 1
ATOM 1239 C CA . ILE A 1 162 ? -34.767 7.786 24.168 1.00 84.12 162 ILE A CA 1
ATOM 1240 C C . ILE A 1 162 ? -34.228 6.386 23.864 1.00 84.12 162 ILE A C 1
ATOM 1242 O O . ILE A 1 162 ? -33.022 6.228 23.676 1.00 84.12 162 ILE A O 1
ATOM 1246 N N . ALA A 1 163 ? -35.091 5.379 23.729 1.00 82.31 163 ALA A N 1
ATOM 1247 C CA . ALA A 1 163 ? -34.682 4.025 23.366 1.00 82.31 163 ALA A CA 1
ATOM 1248 C C . ALA A 1 163 ? -34.057 3.921 21.958 1.00 82.31 163 ALA A C 1
ATOM 1250 O O . ALA A 1 163 ? -33.349 2.947 21.694 1.00 82.31 163 ALA A O 1
ATOM 1251 N N . MET A 1 164 ? -34.270 4.909 21.077 1.00 80.12 164 MET A N 1
ATOM 1252 C CA . MET A 1 164 ? -33.606 5.000 19.765 1.00 80.12 164 MET A CA 1
ATOM 1253 C C . MET A 1 164 ? -32.158 5.508 19.864 1.00 80.12 164 MET A C 1
ATOM 1255 O O . MET A 1 164 ? -31.390 5.400 18.907 1.00 80.12 164 MET A O 1
ATOM 1259 N N . THR A 1 165 ? -31.761 6.039 21.021 1.00 78.62 165 THR A N 1
ATOM 1260 C CA . THR A 1 165 ? -30.407 6.538 21.265 1.00 78.62 165 THR A CA 1
ATOM 1261 C C . THR A 1 165 ? -29.395 5.380 21.280 1.00 78.62 165 THR A C 1
ATOM 1263 O O . THR A 1 165 ? -29.671 4.327 21.865 1.00 78.62 165 THR A O 1
ATOM 1266 N N . PRO A 1 166 ? -28.188 5.539 20.698 1.00 75.00 166 PRO A N 1
ATOM 1267 C CA . PRO A 1 166 ? -27.161 4.502 20.721 1.00 75.00 166 PRO A CA 1
ATOM 1268 C C . PRO A 1 166 ? -26.831 4.017 22.144 1.00 75.00 166 PRO A C 1
ATOM 1270 O O . PRO A 1 166 ? -26.640 4.835 23.047 1.00 75.00 166 PRO A O 1
ATOM 1273 N N . PRO A 1 167 ? -26.646 2.699 22.362 1.00 72.94 167 PRO A N 1
ATOM 1274 C CA . PRO A 1 167 ? -26.542 2.106 23.699 1.00 72.94 167 PRO A CA 1
ATOM 1275 C C . PRO A 1 167 ? -25.365 2.611 24.546 1.00 72.94 167 PRO A C 1
ATOM 1277 O O . PRO A 1 167 ? -25.385 2.453 25.763 1.00 72.94 167 PRO A O 1
ATOM 1280 N N . GLY A 1 168 ? -24.347 3.217 23.928 1.00 74.19 168 GLY A N 1
ATOM 1281 C CA . GLY A 1 168 ? -23.210 3.815 24.633 1.00 74.19 168 GLY A CA 1
ATOM 1282 C C . GLY A 1 168 ? -23.501 5.165 25.298 1.00 74.19 168 GLY A C 1
ATOM 1283 O O . GLY A 1 168 ? -22.718 5.572 26.147 1.00 74.19 168 GLY A O 1
ATOM 1284 N N . ILE A 1 169 ? -24.597 5.845 24.934 1.00 80.25 169 ILE A N 1
ATOM 1285 C CA . ILE A 1 169 ? -24.904 7.209 25.407 1.00 80.25 169 ILE A CA 1
ATOM 1286 C C . ILE A 1 169 ? -26.320 7.366 25.989 1.00 80.25 169 ILE A C 1
ATOM 1288 O O . ILE A 1 169 ? -26.688 8.467 26.382 1.00 80.25 169 ILE A O 1
ATOM 1292 N N . ILE A 1 170 ? -27.104 6.283 26.093 1.00 82.69 170 ILE A N 1
ATOM 1293 C CA . ILE A 1 170 ? -28.485 6.316 26.623 1.00 82.69 170 ILE A CA 1
ATOM 1294 C C . ILE A 1 170 ? -28.551 6.963 28.014 1.00 82.69 170 ILE A C 1
ATOM 1296 O O . ILE A 1 170 ? -29.424 7.777 28.273 1.00 82.69 170 ILE A O 1
ATOM 1300 N N . GLU A 1 171 ? -27.625 6.626 28.911 1.00 82.06 171 GLU A N 1
ATOM 1301 C CA . GLU A 1 171 ? -27.626 7.147 30.287 1.00 82.06 171 GLU A CA 1
ATOM 1302 C C . GLU A 1 171 ? -27.336 8.651 30.341 1.00 82.06 171 GLU A C 1
ATOM 1304 O O . GLU A 1 171 ? -27.980 9.386 31.082 1.00 82.06 171 GLU A O 1
ATOM 1309 N N . MET A 1 172 ? -26.432 9.121 29.479 1.00 80.81 172 MET A N 1
ATOM 1310 C CA . MET A 1 172 ? -26.163 10.547 29.309 1.00 80.81 172 MET A CA 1
ATOM 1311 C C . MET A 1 172 ? -27.391 11.280 28.749 1.00 80.81 172 MET A C 1
ATOM 1313 O O . MET A 1 172 ? -27.709 12.371 29.207 1.00 80.81 172 MET A O 1
ATOM 1317 N N . ALA A 1 173 ? -28.104 10.674 27.795 1.00 85.81 173 ALA A N 1
ATOM 1318 C CA . ALA A 1 173 ? -29.323 11.250 27.232 1.00 85.81 173 ALA A CA 1
ATOM 1319 C C . ALA A 1 173 ? -30.453 11.356 28.271 1.00 85.81 173 ALA A C 1
ATOM 1321 O O . ALA A 1 173 ? -31.113 12.389 28.333 1.00 85.81 173 ALA A O 1
ATOM 1322 N N . ILE A 1 174 ? -30.639 10.335 29.118 1.00 88.19 174 ILE A N 1
ATOM 1323 C CA . ILE A 1 174 ? -31.609 10.373 30.226 1.00 88.19 174 ILE A CA 1
ATOM 1324 C C . ILE A 1 174 ? -31.279 11.531 31.174 1.00 88.19 174 ILE A C 1
ATOM 1326 O O . ILE A 1 174 ? -32.138 12.378 31.403 1.00 88.19 174 ILE A O 1
ATOM 1330 N N . ASN A 1 175 ? -30.035 11.611 31.657 1.00 87.50 175 ASN A N 1
ATOM 1331 C CA . ASN A 1 175 ? -29.625 12.652 32.604 1.00 87.50 175 ASN A CA 1
ATOM 1332 C C . ASN A 1 175 ? -29.807 14.058 32.022 1.00 87.50 175 ASN A C 1
ATOM 1334 O O . ASN A 1 175 ? -30.382 14.917 32.678 1.00 87.50 175 ASN A O 1
ATOM 1338 N N . ASN A 1 176 ? -29.409 14.273 30.765 1.00 88.12 176 ASN A N 1
ATOM 1339 C CA . ASN A 1 176 ? -29.549 15.577 30.117 1.00 88.12 176 ASN A CA 1
ATOM 1340 C C . ASN A 1 176 ? -31.014 16.020 29.981 1.00 88.12 176 ASN A C 1
ATOM 1342 O O . ASN A 1 176 ? -31.306 17.207 30.101 1.00 88.12 176 ASN A O 1
ATOM 1346 N N . VAL A 1 177 ? -31.937 15.089 29.715 1.00 89.56 177 VAL A N 1
ATOM 1347 C CA . VAL A 1 177 ? -33.372 15.400 29.632 1.00 89.56 177 VAL A CA 1
ATOM 1348 C C . VAL A 1 177 ? -33.968 15.648 31.014 1.00 89.56 177 VAL A C 1
ATOM 1350 O O . VAL A 1 177 ? -34.776 16.561 31.158 1.00 89.56 177 VAL A O 1
ATOM 1353 N N . GLU A 1 178 ? -33.574 14.882 32.032 1.00 89.62 178 GLU A N 1
ATOM 1354 C CA . GLU A 1 178 ? -34.038 15.107 33.406 1.00 89.62 178 GLU A CA 1
ATOM 1355 C C . GLU A 1 178 ? -33.516 16.427 33.979 1.00 89.62 178 GLU A C 1
ATOM 1357 O O . GLU A 1 178 ? -34.285 17.166 34.590 1.00 89.62 178 GLU A O 1
ATOM 1362 N N . ASP A 1 179 ? -32.253 16.771 33.731 1.00 88.00 179 ASP A N 1
ATOM 1363 C CA . ASP A 1 179 ? -31.676 18.056 34.136 1.00 88.00 179 ASP A CA 1
ATOM 1364 C C . ASP A 1 179 ? -32.372 19.219 33.423 1.00 88.00 179 ASP A C 1
ATOM 1366 O O . ASP A 1 179 ? -32.815 20.164 34.073 1.00 88.00 179 ASP A O 1
ATOM 1370 N N . PHE A 1 180 ? -32.606 19.099 32.113 1.00 88.69 180 PHE A N 1
ATOM 1371 C CA . PHE A 1 180 ? -33.381 20.086 31.360 1.00 88.69 180 PHE A CA 1
ATOM 1372 C C . PHE A 1 180 ? -34.818 20.236 31.888 1.00 88.69 180 PHE A C 1
ATOM 1374 O O . PHE A 1 180 ? -35.329 21.349 32.011 1.00 88.69 180 PHE A O 1
ATOM 1381 N N . ALA A 1 181 ? -35.476 19.130 32.247 1.00 89.00 181 ALA A N 1
ATOM 1382 C CA . ALA A 1 181 ? -36.818 19.162 32.822 1.00 89.00 181 ALA A CA 1
ATOM 1383 C C . ALA A 1 181 ? -36.840 19.845 34.200 1.00 89.00 181 ALA A C 1
ATOM 1385 O O . ALA A 1 181 ? -37.756 20.622 34.475 1.00 89.00 181 ALA A O 1
ATOM 1386 N N . ARG A 1 182 ? -35.824 19.608 35.043 1.00 87.31 182 ARG A N 1
ATOM 1387 C CA . ARG A 1 182 ? -35.661 20.289 36.339 1.00 87.31 182 ARG A CA 1
ATOM 1388 C C . ARG A 1 182 ? -35.440 21.785 36.160 1.00 87.31 182 ARG A C 1
ATOM 1390 O O . ARG A 1 182 ? -36.099 22.566 36.844 1.00 87.31 182 ARG A O 1
ATOM 1397 N N . ASP A 1 183 ? -34.592 22.174 35.214 1.00 86.75 183 ASP A N 1
ATOM 1398 C CA . ASP A 1 183 ? -34.309 23.580 34.907 1.00 86.75 183 ASP A CA 1
ATOM 1399 C C . ASP A 1 183 ? -35.557 24.320 34.403 1.00 86.75 183 ASP A C 1
ATOM 1401 O O . ASP A 1 183 ? -35.762 25.495 34.710 1.00 86.75 183 ASP A O 1
ATOM 1405 N N . MET A 1 184 ? -36.434 23.623 33.675 1.00 85.00 184 MET A N 1
ATOM 1406 C CA . MET A 1 184 ? -37.722 24.156 33.220 1.00 85.00 184 MET A CA 1
ATOM 1407 C C . MET A 1 184 ? -38.858 24.026 34.249 1.00 85.00 184 MET A C 1
ATOM 1409 O O . MET A 1 184 ? -39.966 24.496 33.987 1.00 85.00 184 MET A O 1
ATOM 1413 N N . GLY A 1 185 ? -38.616 23.401 35.406 1.00 86.06 185 GLY A N 1
ATOM 1414 C CA . GLY A 1 185 ? -39.624 23.193 36.450 1.00 86.06 185 GLY A CA 1
ATOM 1415 C C . GLY A 1 185 ? -40.741 22.215 36.065 1.00 86.06 185 GLY A C 1
ATOM 1416 O O . GLY A 1 185 ? -41.872 22.359 36.527 1.00 86.06 185 GLY A O 1
ATOM 1417 N N . VAL A 1 186 ? -40.455 21.240 35.199 1.00 87.38 186 VAL A N 1
ATOM 1418 C CA . VAL A 1 186 ? -41.434 20.271 34.690 1.00 87.38 186 VAL A CA 1
ATOM 1419 C C . VAL A 1 186 ? -41.346 18.959 35.476 1.00 87.38 186 VAL A C 1
ATOM 1421 O O . VAL A 1 186 ? -40.309 18.307 35.502 1.00 87.38 186 VAL A O 1
ATOM 1424 N N . GLU A 1 187 ? -42.454 18.525 36.085 1.00 81.12 187 GLU A N 1
ATOM 1425 C CA . GLU A 1 187 ? -42.497 17.307 36.922 1.00 81.12 187 GLU A CA 1
ATOM 1426 C C . GLU A 1 187 ? -42.593 15.992 36.121 1.00 81.12 187 GLU A C 1
ATOM 1428 O O . GLU A 1 187 ? -42.253 14.913 36.622 1.00 81.12 187 GLU A O 1
ATOM 1433 N N . ARG A 1 188 ? -43.065 16.069 34.870 1.00 87.75 188 ARG A N 1
ATOM 1434 C CA . ARG A 1 188 ? -43.288 14.914 33.991 1.00 87.75 188 ARG A CA 1
ATOM 1435 C C . ARG A 1 188 ? -42.672 15.128 32.617 1.00 87.75 188 ARG A C 1
ATOM 1437 O O . ARG A 1 188 ? -43.032 16.059 31.903 1.00 87.75 188 ARG A O 1
ATOM 1444 N N . ILE A 1 189 ? -41.802 14.208 32.220 1.00 88.94 189 ILE A N 1
ATOM 1445 C CA . ILE A 1 189 ? -41.108 14.261 30.936 1.00 88.94 189 ILE A CA 1
ATOM 1446 C C . ILE A 1 189 ? -42.014 13.684 29.852 1.00 88.94 189 ILE A C 1
ATOM 1448 O O . ILE A 1 189 ? -42.291 12.481 29.802 1.00 88.94 189 ILE A O 1
ATOM 1452 N N . THR A 1 190 ? -42.493 14.579 28.995 1.00 91.12 190 THR A N 1
ATOM 1453 C CA . THR A 1 190 ? -43.305 14.273 27.817 1.00 91.12 190 THR A CA 1
ATOM 1454 C C . THR A 1 190 ? -42.429 14.216 26.566 1.00 91.12 190 THR A C 1
ATOM 1456 O O . THR A 1 190 ? -41.255 14.601 26.572 1.00 91.12 190 THR A O 1
ATOM 1459 N N . LYS A 1 191 ? -43.014 13.782 25.446 1.00 87.94 191 LYS A N 1
ATOM 1460 C CA . LYS A 1 191 ? -42.354 13.818 24.133 1.00 87.94 191 LYS A CA 1
ATOM 1461 C C . LYS A 1 191 ? -41.817 15.211 23.781 1.00 87.94 191 LYS A C 1
ATOM 1463 O O . LYS A 1 191 ? -40.726 15.321 23.232 1.00 87.94 191 LYS A O 1
ATOM 1468 N N . THR A 1 192 ? -42.556 16.272 24.103 1.00 86.75 192 THR A N 1
ATOM 1469 C CA . THR A 1 192 ? -42.156 17.649 23.773 1.00 86.75 192 THR A CA 1
ATOM 1470 C C . THR A 1 192 ? -40.907 18.079 24.532 1.00 86.75 192 THR A C 1
ATOM 1472 O O . THR A 1 192 ? -40.025 18.672 23.925 1.00 86.75 192 THR A O 1
ATOM 1475 N N . VAL A 1 193 ? -40.772 17.691 25.805 1.00 88.12 193 VAL A N 1
ATOM 1476 C CA . VAL A 1 193 ? -39.585 18.001 26.623 1.00 88.12 193 VAL A CA 1
ATOM 1477 C C . VAL A 1 193 ? -38.319 17.388 26.017 1.00 88.12 193 VAL A C 1
ATOM 1479 O O . VAL A 1 193 ? -37.297 18.062 25.928 1.00 88.12 193 VAL A O 1
ATOM 1482 N N . VAL A 1 194 ? -38.395 16.144 25.529 1.00 87.50 194 VAL A N 1
ATOM 1483 C CA . VAL A 1 194 ? -37.270 15.492 24.832 1.00 87.50 194 VAL A CA 1
ATOM 1484 C C . VAL A 1 194 ? -36.906 16.256 23.557 1.00 87.50 194 VAL A C 1
ATOM 1486 O O . VAL A 1 194 ? -35.735 16.535 23.320 1.00 87.50 194 VAL A O 1
ATOM 1489 N N . LEU A 1 195 ? -37.895 16.640 22.745 1.00 88.00 195 LEU A N 1
ATOM 1490 C CA . LEU A 1 195 ? -37.647 17.369 21.497 1.00 88.00 195 LEU A CA 1
ATOM 1491 C C . LEU A 1 195 ? -37.073 18.773 21.727 1.00 88.00 195 LEU A C 1
ATOM 1493 O O . LEU A 1 195 ? -36.221 19.220 20.960 1.00 88.00 195 LEU A O 1
ATOM 1497 N N . ASP A 1 196 ? -37.527 19.467 22.765 1.00 87.44 196 ASP A N 1
ATOM 1498 C CA . ASP A 1 196 ? -37.028 20.796 23.114 1.00 87.44 196 ASP A CA 1
ATOM 1499 C C . ASP A 1 196 ? -35.611 20.724 23.693 1.00 87.44 196 ASP A C 1
ATOM 1501 O O . ASP A 1 196 ? -34.772 21.563 23.355 1.00 87.44 196 ASP A O 1
ATOM 1505 N N . GLN A 1 197 ? -35.302 19.669 24.455 1.00 90.12 197 GLN A N 1
ATOM 1506 C CA . GLN A 1 197 ? -33.937 19.374 24.881 1.00 90.12 197 GLN A CA 1
ATOM 1507 C C . GLN A 1 197 ? -33.024 19.096 23.679 1.00 90.12 197 GLN A C 1
ATOM 1509 O O . GLN A 1 197 ? -31.926 19.641 23.611 1.00 90.12 197 GLN A O 1
ATOM 1514 N N . MET A 1 198 ? -33.472 18.315 22.692 1.00 86.19 198 MET A N 1
ATOM 1515 C CA . MET A 1 198 ? -32.690 18.061 21.475 1.00 86.19 198 MET A CA 1
ATOM 1516 C C . MET A 1 198 ? -32.390 19.358 20.710 1.00 86.19 198 MET A C 1
ATOM 1518 O O . MET A 1 198 ? -31.252 19.583 20.295 1.00 86.19 198 MET A O 1
ATOM 1522 N N . LYS A 1 199 ? -33.388 20.240 20.570 1.00 86.12 199 LYS A N 1
ATOM 1523 C CA . LYS A 1 199 ? -33.213 21.547 19.919 1.00 86.12 199 LYS A CA 1
ATOM 1524 C C . LYS A 1 199 ? -32.252 22.452 20.684 1.00 86.12 199 LYS A C 1
ATOM 1526 O O . LYS A 1 199 ? -31.467 23.152 20.048 1.00 86.12 199 LYS A O 1
ATOM 1531 N N . SER A 1 200 ? -32.296 22.452 22.019 1.00 84.25 200 SER A N 1
ATOM 1532 C CA . SER A 1 200 ? -31.439 23.322 22.839 1.00 84.25 200 SER A CA 1
ATOM 1533 C C . SER A 1 200 ? -29.952 22.984 22.701 1.00 84.25 200 SER A C 1
ATOM 1535 O O . SER A 1 200 ? -29.113 23.879 22.780 1.00 84.25 200 SER A O 1
ATOM 1537 N N . ILE A 1 201 ? -29.629 21.723 22.392 1.00 81.94 201 ILE A N 1
ATOM 1538 C CA . ILE A 1 201 ? -28.264 21.263 22.094 1.00 81.94 201 ILE A CA 1
ATOM 1539 C C . ILE A 1 201 ? -27.934 21.248 20.590 1.00 81.94 201 ILE A C 1
ATOM 1541 O O . ILE A 1 201 ? -26.900 20.715 20.190 1.00 81.94 201 ILE A O 1
ATOM 1545 N N . GLY A 1 202 ? -28.793 21.835 19.749 1.00 79.69 202 GLY A N 1
ATOM 1546 C CA . GLY A 1 202 ? -28.558 21.994 18.311 1.00 79.69 202 GLY A CA 1
ATOM 1547 C C . GLY A 1 202 ? -28.814 20.744 17.462 1.00 79.69 202 GLY A C 1
ATOM 1548 O O . GLY A 1 202 ? -28.353 20.689 16.323 1.00 79.69 202 GLY A O 1
ATOM 1549 N N . MET A 1 203 ? -29.535 19.745 17.979 1.00 79.69 203 MET A N 1
ATOM 1550 C CA . MET A 1 203 ? -29.986 18.598 17.187 1.00 79.69 203 MET A CA 1
ATOM 1551 C C . MET A 1 203 ? -31.358 18.879 16.570 1.00 79.69 203 MET A C 1
ATOM 1553 O O . MET A 1 203 ? -32.271 19.319 17.264 1.00 79.69 203 MET A O 1
ATOM 1557 N N . ASP A 1 204 ? -31.519 18.584 15.278 1.00 75.94 204 ASP A N 1
ATOM 1558 C CA . ASP A 1 204 ? -32.807 18.704 14.590 1.00 75.94 204 ASP A CA 1
ATOM 1559 C C . ASP A 1 204 ? -33.683 17.454 14.835 1.00 75.94 204 ASP A C 1
ATOM 1561 O O . ASP A 1 204 ? -33.316 16.354 14.405 1.00 75.94 204 ASP A O 1
ATOM 1565 N N . PRO A 1 205 ? -34.855 17.592 15.486 1.00 65.94 205 PRO A N 1
ATOM 1566 C CA . PRO A 1 205 ? -35.822 16.510 15.678 1.00 65.94 205 PRO A CA 1
ATOM 1567 C C . PRO A 1 205 ? -36.312 15.831 14.400 1.00 65.94 205 PRO A C 1
ATOM 1569 O O . PRO A 1 205 ? -36.793 14.700 14.465 1.00 65.94 205 PRO A O 1
ATOM 1572 N N . SER A 1 206 ? -36.230 16.511 13.251 1.00 68.56 206 SER A N 1
ATOM 1573 C CA . SER A 1 206 ? -36.672 15.969 11.962 1.00 68.56 206 SER A CA 1
ATOM 1574 C C . SER A 1 206 ? -35.867 14.738 11.522 1.00 68.56 206 SER A C 1
ATOM 1576 O O . SER A 1 206 ? -36.361 13.945 10.726 1.00 68.56 206 SER A O 1
ATOM 1578 N N . MET A 1 207 ? -34.676 14.530 12.097 1.00 59.84 207 MET A N 1
ATOM 1579 C CA . MET A 1 207 ? -33.799 13.390 11.807 1.00 59.84 207 MET A CA 1
ATOM 1580 C C . MET A 1 207 ? -34.223 12.069 12.473 1.00 59.84 207 MET A C 1
ATOM 1582 O O . MET A 1 207 ? -33.561 11.053 12.271 1.00 59.84 207 MET A O 1
ATOM 1586 N N . LEU A 1 208 ? -35.286 12.069 13.287 1.00 59.50 208 LEU A N 1
ATOM 1587 C CA . LEU A 1 208 ? -35.823 10.872 13.952 1.00 59.50 208 LEU A CA 1
ATOM 1588 C C . LEU A 1 208 ? -37.045 10.253 13.241 1.00 59.50 208 LEU A C 1
ATOM 1590 O O . LEU A 1 208 ? -37.558 9.244 13.728 1.00 59.50 208 LEU A O 1
ATOM 1594 N N . ASN A 1 209 ? -37.510 10.846 12.132 1.00 48.84 209 ASN A N 1
ATOM 1595 C CA . ASN A 1 209 ? -38.641 10.357 11.326 1.00 48.84 209 ASN A CA 1
ATOM 1596 C C . ASN A 1 209 ? -38.201 9.478 10.152 1.00 48.84 209 ASN A C 1
ATOM 1598 O O . ASN A 1 209 ? -37.188 9.819 9.503 1.00 48.84 209 ASN A O 1
#

Secondary structure (DSSP, 8-state):
-PPP----GGGPPTT---SEEEEEE-HHHHHHHHTTTHHHH-PPPEE---S-HHIIIIIHHHHH-S-EEE---HHHHHHHT--TT-EEEEEEGGGHHHHHHHHHSPP-HHHHHHHTS-TT-HHHHHHHHHHHHHHHHHHS-HHHHHHTT-SSEE-HHHHHHHHTS-TTTHHHHHHHHHHHHHHTT-SEE-HHHHHHHHHHTT--GGGG-